Protein AF-A0A7W7CJN8-F1 (afdb_monomer_lite)

Foldseek 3Di:
DDAPDQFPLNVVLVVLLVVDFALPDQDALVVVVCVVVVHDDHLQVSLLVNCLRCLVLLCVLLVVLVHDSLLLSLLLSVQAPDDHQVVVVVLVVCLVPPPLVPRDDPSVDDQQQAFAASSRHGLLLLCVLSVHDSVDDDPNNSVSSRVLCRRHSSVSNSSSSSLSVVCVVVVPDDYDDLVNSLLSQLCSVQPVHSVDPVSNVSSVSSVVCSVVSCVSNVD

Organism: NCBI:txid43355

InterPro domains:
  IPR023346 Lysozyme-like domain superfamily [SSF53955] (26-213)

Structure (mmCIF, N/CA/C/O backbone):
data_AF-A0A7W7CJN8-F1
#
_entry.id   AF-A0A7W7CJN8-F1
#
loop_
_atom_site.group_PDB
_atom_site.id
_atom_site.type_symbol
_atom_site.label_atom_id
_atom_site.label_alt_id
_atom_site.label_comp_id
_atom_site.label_asym_id
_atom_site.label_entity_id
_atom_site.label_seq_id
_atom_site.pdbx_PDB_ins_code
_atom_site.Cartn_x
_atom_site.Cartn_y
_atom_site.Cartn_z
_atom_site.occupancy
_atom_site.B_iso_or_equiv
_atom_site.auth_seq_id
_atom_site.auth_comp_id
_atom_site.auth_asym_id
_atom_site.auth_atom_id
_atom_site.pdbx_PDB_model_num
ATOM 1 N N . MET A 1 1 ? 11.645 5.169 -30.457 1.00 46.56 1 MET A N 1
ATOM 2 C CA . MET A 1 1 ? 11.263 4.192 -29.414 1.00 46.56 1 MET A CA 1
ATOM 3 C C . MET A 1 1 ? 9.750 4.222 -29.325 1.00 46.56 1 MET A C 1
ATOM 5 O O . MET A 1 1 ? 9.224 5.316 -29.183 1.00 46.56 1 MET A O 1
ATOM 9 N N . SER A 1 2 ? 9.066 3.092 -29.501 1.00 52.84 2 SER A N 1
ATOM 10 C CA . SER A 1 2 ? 7.609 2.999 -29.337 1.00 52.84 2 SER A CA 1
ATOM 11 C C . SER A 1 2 ? 7.221 3.266 -27.880 1.00 52.84 2 SER A C 1
ATOM 13 O O . SER A 1 2 ? 7.956 2.875 -26.968 1.00 52.84 2 SER A O 1
ATOM 15 N N . GLU A 1 3 ? 6.102 3.961 -27.660 1.00 56.59 3 GLU A N 1
ATOM 16 C CA . GLU A 1 3 ? 5.538 4.124 -26.319 1.00 56.59 3 GLU A CA 1
ATOM 17 C C . GLU A 1 3 ? 5.263 2.746 -25.695 1.00 56.59 3 GLU A C 1
ATOM 19 O O . GLU A 1 3 ? 4.878 1.813 -26.408 1.00 56.59 3 GLU A O 1
ATOM 24 N N . PRO A 1 4 ? 5.512 2.573 -24.385 1.00 66.62 4 PRO A N 1
ATOM 25 C CA . PRO A 1 4 ? 5.192 1.324 -23.714 1.00 66.62 4 PRO A CA 1
ATOM 26 C C . PRO A 1 4 ? 3.681 1.078 -23.773 1.00 66.62 4 PRO A C 1
ATOM 28 O O . PRO A 1 4 ? 2.897 1.992 -23.538 1.00 66.62 4 PRO A O 1
ATOM 31 N N . ASP A 1 5 ? 3.278 -0.163 -24.040 1.00 84.25 5 ASP A N 1
ATOM 32 C CA . ASP A 1 5 ? 1.874 -0.564 -23.964 1.00 84.25 5 ASP A CA 1
ATOM 33 C C . ASP A 1 5 ? 1.373 -0.427 -22.510 1.00 84.25 5 ASP A C 1
ATOM 35 O O . ASP A 1 5 ? 1.810 -1.147 -21.598 1.00 84.25 5 ASP A O 1
ATOM 39 N N . ILE A 1 6 ? 0.525 0.577 -22.275 1.00 89.50 6 ILE A N 1
ATOM 40 C CA . ILE A 1 6 ? -0.042 0.910 -20.964 1.00 89.50 6 ILE A CA 1
ATOM 41 C C . ILE A 1 6 ? -1.306 0.082 -20.768 1.00 89.50 6 ILE A C 1
ATOM 43 O O . ILE A 1 6 ? -2.265 0.217 -21.531 1.00 89.50 6 ILE A O 1
ATOM 47 N N . SER A 1 7 ? -1.339 -0.724 -19.705 1.00 93.31 7 SER A N 1
ATOM 48 C CA . SER A 1 7 ? -2.500 -1.555 -19.418 1.00 93.31 7 SER A CA 1
ATOM 49 C C . SER A 1 7 ? -3.731 -0.691 -19.106 1.00 93.31 7 SER A C 1
ATOM 51 O O . SER A 1 7 ? -3.604 0.400 -18.533 1.00 93.31 7 SER A O 1
ATOM 53 N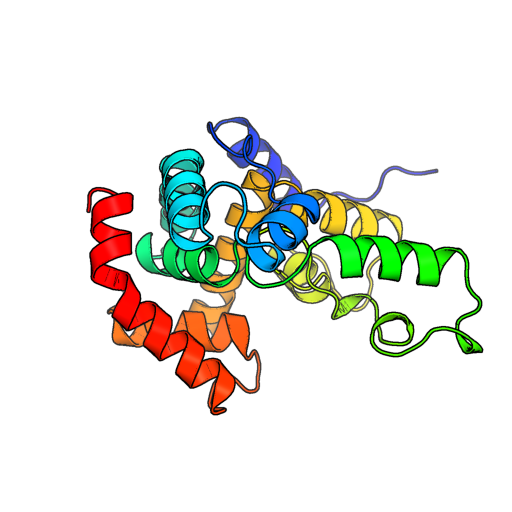 N . PRO A 1 8 ? -4.948 -1.173 -19.421 1.00 95.50 8 PRO A N 1
ATOM 54 C CA . PRO A 1 8 ? -6.179 -0.471 -19.064 1.00 95.50 8 PRO A CA 1
ATOM 55 C C . PRO A 1 8 ? -6.280 -0.173 -17.562 1.00 95.50 8 PRO A C 1
ATOM 57 O O . PRO A 1 8 ? -6.717 0.910 -17.177 1.00 95.50 8 PRO A O 1
ATOM 60 N N . VAL A 1 9 ? -5.807 -1.098 -16.716 1.00 96.25 9 VAL A N 1
ATOM 61 C CA . VAL A 1 9 ? -5.784 -0.926 -15.255 1.00 96.25 9 VAL A CA 1
ATOM 62 C C . VAL A 1 9 ? -4.852 0.216 -14.857 1.00 96.25 9 VAL A C 1
ATOM 64 O O . VAL A 1 9 ? -5.233 1.059 -14.051 1.00 96.25 9 VAL A O 1
ATOM 67 N N . LEU A 1 10 ? -3.655 0.302 -15.447 1.00 95.44 10 LEU A N 1
ATOM 68 C CA . LEU A 1 10 ? -2.726 1.394 -15.161 1.00 95.44 10 LEU A CA 1
ATOM 69 C C . LEU A 1 10 ? -3.297 2.757 -15.572 1.00 95.44 10 LEU A C 1
ATOM 71 O O . LEU A 1 10 ? -3.145 3.735 -14.838 1.00 95.44 10 LEU A O 1
ATOM 75 N N . ARG A 1 11 ? -3.991 2.830 -16.712 1.00 95.75 11 ARG A N 1
ATOM 76 C CA . ARG A 1 11 ? -4.679 4.058 -17.134 1.00 95.75 11 ARG A CA 1
ATOM 77 C C . ARG A 1 11 ? -5.735 4.484 -16.110 1.00 95.75 11 ARG A C 1
ATOM 79 O O . ARG A 1 11 ? -5.703 5.624 -15.656 1.00 95.75 11 ARG A O 1
ATOM 86 N N . GLN A 1 12 ? -6.577 3.550 -15.672 1.00 95.75 12 GLN A N 1
ATOM 87 C CA . GLN A 1 12 ? -7.598 3.811 -14.656 1.00 95.75 12 GLN A CA 1
ATOM 88 C C . GLN A 1 12 ? -6.992 4.244 -13.313 1.00 95.75 12 GLN A C 1
ATOM 90 O O . GLN A 1 12 ? -7.484 5.186 -12.692 1.00 95.75 12 GLN A O 1
ATOM 95 N N . VAL A 1 13 ? -5.908 3.594 -12.872 1.00 96.25 13 VAL A N 1
ATOM 96 C CA . VAL A 1 13 ? -5.180 3.977 -11.650 1.00 96.25 13 VAL A CA 1
ATOM 97 C C . VAL A 1 13 ? -4.691 5.419 -11.746 1.00 96.25 13 VAL A C 1
ATOM 99 O O . VAL A 1 13 ? -4.851 6.175 -10.791 1.00 96.25 13 VAL A O 1
ATOM 102 N N . ARG A 1 14 ? -4.129 5.826 -12.891 1.00 95.44 14 ARG A N 1
ATOM 103 C CA . ARG A 1 14 ? -3.661 7.203 -13.104 1.00 95.44 14 ARG A CA 1
ATOM 104 C C . ARG A 1 14 ? -4.805 8.201 -13.046 1.00 95.44 14 ARG A C 1
ATOM 106 O O . ARG A 1 14 ? -4.708 9.154 -12.282 1.00 95.44 14 ARG A O 1
ATOM 113 N N . GLU A 1 15 ? -5.876 7.954 -13.794 1.00 95.31 15 GLU A N 1
ATOM 114 C CA . GLU A 1 15 ? -7.058 8.823 -13.834 1.00 95.31 15 GLU A CA 1
ATOM 115 C C . GLU A 1 15 ? -7.638 9.038 -12.428 1.00 95.31 15 GLU A C 1
ATOM 117 O O . GLU A 1 15 ? -7.771 10.180 -11.977 1.00 95.31 15 GLU A O 1
ATOM 122 N N . ARG A 1 16 ? -7.885 7.948 -11.689 1.00 93.94 16 ARG A N 1
ATOM 123 C CA . ARG A 1 16 ? -8.423 8.009 -10.321 1.00 93.94 16 ARG A CA 1
ATOM 124 C C . ARG A 1 16 ? -7.463 8.676 -9.338 1.0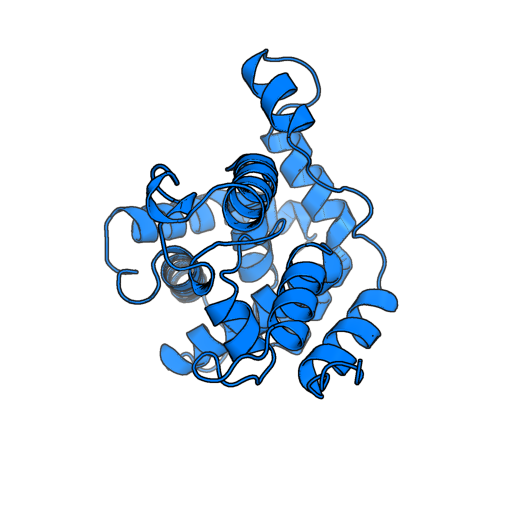0 93.94 16 ARG A C 1
ATOM 126 O O . ARG A 1 16 ? -7.891 9.498 -8.534 1.00 93.94 16 ARG A O 1
ATOM 133 N N . ALA A 1 17 ? -6.169 8.365 -9.411 1.00 92.06 17 ALA A N 1
ATOM 134 C CA . ALA A 1 17 ? -5.163 8.966 -8.538 1.00 92.06 17 ALA A CA 1
ATOM 135 C C . ALA A 1 17 ? -5.027 10.480 -8.765 1.00 92.06 17 ALA A C 1
ATOM 137 O O . ALA A 1 17 ? -4.860 11.227 -7.805 1.00 92.06 17 ALA A O 1
ATOM 138 N N . THR A 1 18 ? -5.114 10.953 -10.013 1.00 91.25 18 THR A N 1
ATOM 139 C CA . THR A 1 18 ? -5.010 12.390 -10.322 1.00 91.25 18 THR A CA 1
ATOM 140 C C . THR A 1 18 ? -6.219 13.204 -9.879 1.00 91.25 18 THR A C 1
ATOM 142 O O . THR A 1 18 ? -6.073 14.401 -9.644 1.00 91.25 18 THR A O 1
ATOM 145 N N . ALA A 1 19 ? -7.384 12.568 -9.740 1.00 90.06 19 ALA A N 1
ATOM 146 C CA . ALA A 1 19 ? -8.617 13.226 -9.321 1.00 90.06 19 ALA A CA 1
ATOM 147 C C . ALA A 1 19 ? -8.681 13.508 -7.809 1.00 90.06 19 ALA A C 1
ATOM 149 O O . ALA A 1 19 ? -9.534 14.280 -7.379 1.00 90.06 19 ALA A O 1
ATOM 150 N N . LEU A 1 20 ? -7.799 12.895 -7.011 1.00 89.12 20 LEU A N 1
ATOM 151 C CA . LEU A 1 20 ? -7.825 12.974 -5.552 1.00 89.12 20 LEU A CA 1
ATOM 152 C C . LEU A 1 20 ? -6.631 13.772 -4.996 1.00 89.12 20 LEU A C 1
ATOM 154 O O . LEU A 1 20 ? -5.523 13.720 -5.558 1.00 89.12 20 LEU A O 1
ATOM 158 N N . PRO A 1 21 ? -6.828 14.499 -3.879 1.00 86.62 21 PRO A N 1
ATOM 159 C CA . PRO A 1 21 ? -5.743 15.182 -3.190 1.00 86.62 21 PRO A CA 1
ATOM 160 C C . PRO A 1 21 ? -4.783 14.187 -2.518 1.00 86.62 21 PRO A C 1
ATOM 162 O O . PRO A 1 21 ? -5.038 12.986 -2.420 1.00 86.62 21 PRO A O 1
ATOM 165 N N . GLY A 1 22 ? -3.646 14.707 -2.054 1.00 84.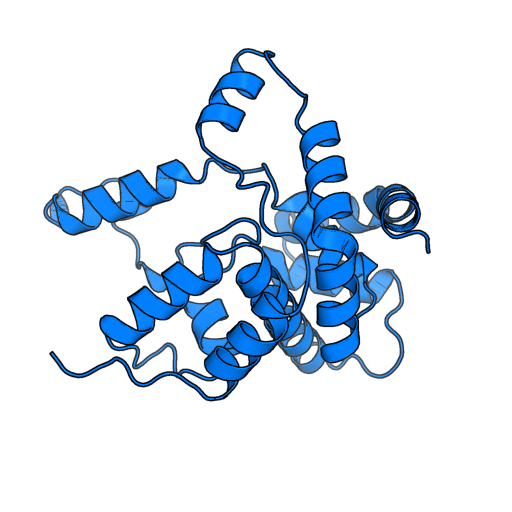81 22 GLY A N 1
ATOM 166 C CA . GLY A 1 22 ? -2.591 13.933 -1.401 1.00 84.81 22 GLY A CA 1
ATOM 167 C C . GLY A 1 22 ? -1.378 13.689 -2.297 1.00 84.81 22 GLY A C 1
ATOM 168 O O . GLY A 1 22 ? -1.193 14.331 -3.333 1.00 84.81 22 GLY A O 1
ATOM 169 N N . GLY A 1 23 ? -0.513 12.770 -1.873 1.00 77.44 23 GLY A N 1
ATOM 170 C CA . GLY A 1 23 ? 0.740 12.446 -2.557 1.00 77.44 23 GLY A CA 1
ATOM 171 C C . GLY A 1 23 ? 1.814 13.537 -2.546 1.00 77.44 23 GLY A C 1
ATOM 172 O O . GLY A 1 23 ? 2.821 13.393 -3.240 1.00 77.44 23 GLY A O 1
ATOM 173 N N . THR A 1 24 ? 1.647 14.601 -1.759 1.00 77.50 24 THR A N 1
ATOM 174 C CA . THR A 1 24 ? 2.618 15.700 -1.649 1.00 77.50 24 THR A CA 1
ATOM 175 C C . THR A 1 24 ? 3.745 15.368 -0.673 1.00 77.50 24 THR A C 1
ATOM 177 O O . THR A 1 24 ? 4.905 15.712 -0.930 1.00 77.50 24 THR A O 1
ATOM 180 N N . ILE A 1 25 ? 3.465 14.621 0.405 1.00 74.25 25 ILE A N 1
ATOM 181 C CA . ILE A 1 25 ? 4.519 14.123 1.293 1.00 74.25 25 ILE A CA 1
ATOM 182 C C . ILE A 1 25 ? 5.171 12.901 0.654 1.00 74.25 25 ILE A C 1
ATOM 184 O O . ILE A 1 25 ? 4.753 11.748 0.799 1.00 74.25 25 ILE A O 1
ATOM 188 N N . THR A 1 26 ? 6.285 13.174 -0.017 1.00 66.25 26 THR A N 1
ATOM 189 C CA . THR A 1 26 ? 7.224 12.133 -0.417 1.00 66.25 26 THR A CA 1
ATOM 190 C C . THR A 1 26 ? 8.162 11.837 0.738 1.00 66.25 26 THR A C 1
ATOM 192 O O . THR A 1 26 ? 8.939 12.670 1.211 1.00 66.25 26 THR A O 1
ATOM 195 N N . TRP A 1 27 ? 8.096 10.601 1.203 1.00 62.44 27 TRP A N 1
ATOM 196 C CA . TRP A 1 27 ? 9.133 10.066 2.055 1.00 62.44 27 TRP A CA 1
ATOM 197 C C . TRP A 1 27 ? 10.471 10.055 1.280 1.00 62.44 27 TRP A C 1
ATOM 199 O O . TRP A 1 27 ? 10.486 9.949 0.062 1.00 62.44 27 TRP A O 1
ATOM 209 N N . ARG A 1 28 ? 11.611 10.268 1.944 1.00 66.00 28 ARG A N 1
ATOM 210 C CA . ARG A 1 28 ? 12.945 10.390 1.304 1.00 66.00 28 ARG A CA 1
ATOM 211 C C . ARG A 1 28 ? 14.018 9.880 2.256 1.00 66.00 28 ARG A C 1
ATOM 213 O O . ARG A 1 28 ? 13.807 9.893 3.465 1.00 66.00 28 ARG A O 1
ATOM 220 N N . THR A 1 29 ? 15.194 9.513 1.756 1.00 57.97 29 THR A N 1
ATOM 221 C CA . THR A 1 29 ? 16.309 9.023 2.596 1.00 57.97 29 THR A CA 1
ATOM 222 C C . THR A 1 29 ? 16.822 10.036 3.612 1.00 57.97 29 THR A C 1
ATOM 224 O O . THR A 1 29 ? 17.253 9.626 4.687 1.00 57.97 29 THR A O 1
ATOM 227 N N . TRP A 1 30 ? 16.689 11.341 3.356 1.00 59.66 30 TRP A N 1
ATOM 228 C CA . TRP A 1 30 ? 16.986 12.361 4.366 1.00 59.66 30 TRP A CA 1
ATOM 229 C C . TRP A 1 30 ? 16.146 12.197 5.645 1.00 59.66 30 TRP A C 1
ATOM 231 O O . TRP A 1 30 ? 16.669 12.364 6.742 1.00 59.66 30 TRP A O 1
ATOM 241 N N . HIS A 1 31 ? 14.886 11.757 5.541 1.00 63.81 31 HIS A N 1
ATOM 242 C CA . HIS A 1 31 ? 14.059 11.462 6.717 1.00 63.81 31 HIS A CA 1
ATOM 243 C C . HIS A 1 31 ? 14.645 10.315 7.558 1.00 63.81 31 HIS A C 1
ATOM 245 O O . HIS A 1 31 ? 14.592 10.364 8.783 1.00 63.81 31 HIS A O 1
ATOM 251 N N . CYS A 1 32 ? 15.260 9.307 6.926 1.00 62.19 32 CYS A N 1
ATOM 252 C CA . CYS A 1 32 ? 15.942 8.228 7.646 1.00 62.19 32 CYS A CA 1
ATOM 253 C C . CYS A 1 32 ? 17.191 8.722 8.380 1.00 62.19 32 CYS A C 1
ATOM 255 O O . CYS A 1 32 ? 17.405 8.322 9.522 1.00 62.19 32 CYS A O 1
ATOM 257 N N . LEU A 1 33 ? 17.987 9.590 7.744 1.00 59.47 33 LEU A N 1
ATOM 258 C CA . LEU A 1 33 ? 19.153 10.233 8.362 1.00 59.47 33 LEU A CA 1
ATOM 259 C C . LEU A 1 33 ? 18.745 11.063 9.582 1.00 59.47 33 LEU A C 1
ATOM 261 O O . LEU A 1 33 ? 19.320 10.897 10.654 1.00 59.47 33 LEU A O 1
ATOM 265 N N . LEU A 1 34 ? 17.701 11.884 9.444 1.00 71.56 34 LEU A N 1
ATOM 266 C CA . LEU A 1 34 ? 17.145 12.659 10.552 1.00 71.56 34 LEU A CA 1
ATOM 267 C C . LEU A 1 34 ? 16.722 11.749 11.713 1.00 71.56 34 LEU A C 1
ATOM 269 O O . LEU A 1 34 ? 17.172 11.954 12.836 1.00 71.56 34 LEU A O 1
ATOM 273 N N . TRP A 1 35 ? 15.955 10.687 11.454 1.00 71.75 35 TRP A N 1
ATOM 274 C CA . TRP A 1 35 ? 15.546 9.753 12.509 1.00 71.75 35 TRP A CA 1
ATOM 275 C C . TRP A 1 35 ? 16.713 9.015 13.163 1.00 71.75 35 TRP A C 1
ATOM 277 O O . TRP A 1 35 ? 16.690 8.832 14.380 1.00 71.75 35 TRP A O 1
ATOM 287 N N . TRP A 1 36 ? 17.724 8.607 12.389 1.00 63.59 36 TRP A N 1
ATOM 288 C CA . TRP A 1 36 ? 18.936 7.980 12.926 1.00 63.59 36 TRP A CA 1
ATOM 289 C C . TRP A 1 36 ? 19.653 8.921 13.896 1.00 63.59 36 TRP A C 1
ATOM 291 O O . TRP A 1 36 ? 20.037 8.517 14.992 1.00 63.59 36 TRP A O 1
ATOM 301 N N . CYS A 1 37 ? 19.760 10.196 13.529 1.00 73.50 37 CYS A N 1
ATOM 302 C CA . CYS A 1 37 ? 20.352 11.235 14.365 1.00 73.50 37 CYS A CA 1
ATOM 303 C C . CYS A 1 37 ? 19.408 11.749 15.466 1.00 73.50 37 CYS A C 1
ATOM 305 O O . CYS A 1 37 ? 19.791 12.651 16.206 1.00 73.50 37 CYS A O 1
ATOM 307 N N . ARG A 1 38 ? 18.186 11.200 15.589 1.00 74.38 38 ARG A N 1
ATOM 308 C CA . ARG A 1 38 ? 17.117 11.690 16.484 1.00 74.38 38 ARG A CA 1
ATOM 309 C C . ARG A 1 38 ? 16.755 13.168 16.265 1.00 74.38 38 ARG A C 1
ATOM 311 O O . ARG A 1 38 ? 16.342 13.857 17.192 1.00 74.38 38 ARG A O 1
ATOM 318 N N . LEU A 1 39 ? 16.890 13.641 15.033 1.00 67.19 39 LEU A N 1
ATOM 319 C CA . LEU A 1 39 ? 16.547 14.989 14.595 1.00 67.19 39 LEU A CA 1
ATOM 320 C C . LEU A 1 39 ? 15.227 14.992 13.812 1.00 67.19 39 LEU A C 1
ATOM 322 O O . LEU A 1 39 ? 14.815 13.982 13.239 1.00 67.19 39 LEU A O 1
ATOM 326 N N . GLY A 1 40 ? 14.579 16.157 13.757 1.00 73.38 40 GLY A N 1
ATOM 327 C CA . GLY A 1 40 ? 13.337 16.358 13.010 1.00 73.38 40 GLY A CA 1
ATOM 328 C C . GLY A 1 40 ? 12.106 15.695 13.638 1.00 73.38 40 GLY A C 1
ATOM 329 O O . GLY A 1 40 ? 12.066 15.360 14.820 1.00 73.38 40 GLY A O 1
ATOM 330 N N . GLU A 1 41 ? 11.055 15.541 12.837 1.00 80.25 41 GLU A N 1
ATOM 331 C CA . GLU A 1 41 ? 9.820 14.882 13.261 1.00 80.25 41 GLU A CA 1
ATOM 332 C C . GLU A 1 41 ? 10.047 13.379 13.463 1.00 80.25 41 GLU A C 1
ATOM 334 O O . GLU A 1 41 ? 10.592 12.724 12.585 1.00 80.25 41 GLU A O 1
ATOM 339 N N . GLY A 1 42 ? 9.588 12.799 14.576 1.00 81.81 42 GLY A N 1
ATOM 340 C CA . GLY A 1 42 ? 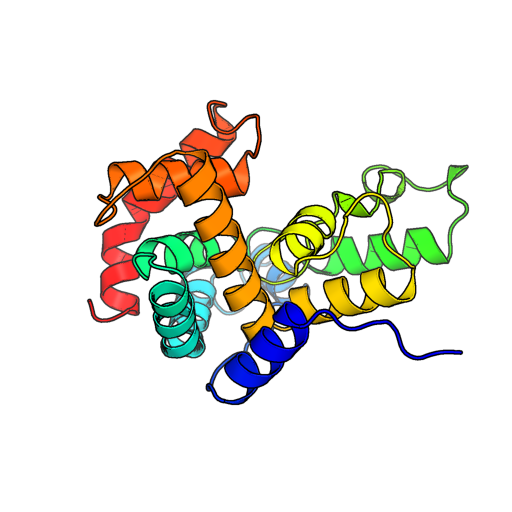9.688 11.354 14.811 1.00 81.81 42 GLY A CA 1
ATOM 341 C C . GLY A 1 42 ? 8.850 10.504 13.840 1.00 81.81 42 GLY A C 1
ATOM 342 O O . GLY A 1 42 ? 7.782 10.919 13.389 1.00 81.81 42 GLY A O 1
ATOM 343 N N . ARG A 1 43 ? 9.293 9.266 13.574 1.00 81.81 43 ARG A N 1
ATOM 344 C CA . ARG A 1 43 ? 8.672 8.327 12.612 1.00 81.81 43 ARG A CA 1
ATOM 345 C C . ARG A 1 43 ? 7.157 8.161 12.780 1.00 81.81 43 ARG A C 1
ATOM 347 O O . ARG A 1 43 ? 6.429 8.174 11.794 1.00 81.81 43 ARG A O 1
ATOM 354 N N . THR A 1 44 ? 6.676 8.028 14.015 1.00 85.44 44 THR A N 1
ATOM 355 C CA . THR A 1 44 ? 5.242 7.866 14.308 1.00 85.44 44 THR A CA 1
ATOM 356 C C . THR A 1 44 ? 4.424 9.084 13.880 1.00 85.44 44 THR A C 1
ATOM 358 O O . THR A 1 44 ? 3.360 8.928 13.287 1.00 85.44 44 THR A O 1
ATOM 361 N N . ARG A 1 45 ? 4.936 10.298 14.129 1.00 87.94 45 ARG A N 1
ATOM 362 C CA . ARG A 1 45 ? 4.267 11.544 13.724 1.00 87.94 45 ARG A CA 1
ATOM 363 C C . ARG A 1 45 ? 4.254 11.688 12.203 1.00 87.94 45 ARG A C 1
ATOM 365 O O . ARG A 1 45 ? 3.197 11.952 11.639 1.00 87.94 45 ARG A O 1
ATOM 372 N N . PHE A 1 46 ? 5.373 11.367 11.548 1.00 88.19 46 PHE A N 1
ATOM 373 C CA . PHE A 1 46 ? 5.457 11.357 10.088 1.00 88.19 46 PHE A CA 1
ATOM 374 C C . PHE A 1 46 ? 4.430 10.406 9.456 1.00 88.19 46 PHE A C 1
ATOM 376 O O . PHE A 1 46 ? 3.718 10.802 8.539 1.00 88.19 46 PHE A O 1
ATOM 383 N N . ARG A 1 47 ? 4.308 9.173 9.972 1.00 90.31 47 ARG A N 1
ATOM 384 C CA . ARG A 1 47 ? 3.311 8.190 9.506 1.00 90.31 47 ARG A CA 1
ATOM 385 C C . ARG A 1 47 ? 1.886 8.699 9.649 1.00 90.31 47 ARG A C 1
ATOM 387 O O . ARG A 1 47 ? 1.113 8.608 8.703 1.00 90.31 47 ARG A O 1
ATOM 394 N N . ALA A 1 48 ? 1.555 9.250 10.815 1.00 92.25 48 ALA A N 1
ATOM 395 C CA . ALA A 1 48 ? 0.235 9.812 11.064 1.00 92.25 48 ALA A CA 1
ATOM 396 C C . ALA A 1 48 ? -0.069 10.974 10.107 1.00 92.25 48 ALA A C 1
ATOM 398 O O . ALA A 1 48 ? -1.161 11.044 9.553 1.00 92.25 48 ALA A O 1
ATOM 399 N N . ARG A 1 49 ? 0.901 11.864 9.865 1.00 91.81 49 ARG A N 1
ATOM 400 C CA . ARG A 1 49 ? 0.745 12.968 8.911 1.00 91.81 49 ARG A CA 1
ATOM 401 C C . ARG A 1 49 ? 0.568 12.467 7.477 1.00 91.81 49 ARG A C 1
ATOM 403 O O . ARG A 1 49 ? -0.333 12.944 6.798 1.00 91.81 49 ARG A O 1
ATOM 410 N N . TRP A 1 50 ? 1.372 11.492 7.050 1.00 92.69 50 TRP A N 1
ATOM 411 C CA . TRP A 1 50 ? 1.257 10.885 5.723 1.00 92.69 50 TRP A CA 1
ATOM 412 C C . TRP A 1 50 ? -0.113 10.225 5.526 1.00 92.69 50 TRP A C 1
ATOM 414 O O . TRP A 1 50 ? -0.746 10.442 4.499 1.00 92.69 50 TRP A O 1
ATOM 424 N N . LEU A 1 51 ? -0.612 9.481 6.521 1.00 94.31 51 LEU A N 1
ATOM 425 C CA . LEU A 1 51 ? -1.953 8.890 6.464 1.00 94.31 51 LEU A CA 1
ATOM 426 C C . LEU A 1 51 ? -3.053 9.947 6.378 1.00 94.31 51 LEU A C 1
ATOM 428 O O . LEU A 1 51 ? -3.936 9.807 5.544 1.00 94.31 51 LEU A O 1
ATOM 432 N N . ARG A 1 52 ? -2.997 11.011 7.192 1.00 94.00 52 ARG A N 1
ATOM 433 C CA . ARG A 1 52 ? -4.007 12.085 7.151 1.00 94.00 52 ARG A CA 1
ATOM 434 C C . ARG A 1 52 ? -4.053 12.779 5.797 1.00 94.00 52 ARG A C 1
ATOM 436 O O . ARG A 1 52 ? -5.129 13.054 5.289 1.00 94.00 52 ARG A O 1
ATOM 443 N N . GLU A 1 53 ? -2.890 13.051 5.218 1.00 93.19 53 GLU A N 1
ATOM 444 C CA . GLU A 1 53 ? -2.800 13.691 3.907 1.00 93.19 53 GLU A CA 1
ATOM 445 C C . GLU A 1 53 ? -3.326 12.791 2.780 1.00 93.19 53 GLU A C 1
ATOM 447 O O . GLU A 1 53 ? -3.921 13.276 1.825 1.00 93.19 53 GLU A O 1
ATOM 452 N N . ASN A 1 54 ? -3.124 11.477 2.898 1.00 95.06 54 ASN A N 1
ATOM 453 C CA . ASN A 1 54 ? -3.561 10.497 1.906 1.00 95.06 54 ASN A CA 1
ATOM 454 C C . ASN A 1 54 ? -4.874 9.801 2.310 1.00 95.06 54 ASN A C 1
ATOM 456 O O . ASN A 1 54 ? -5.206 8.754 1.760 1.00 95.06 54 ASN A O 1
ATOM 460 N N . ARG A 1 55 ? -5.631 10.356 3.265 1.00 95.56 55 ARG A N 1
ATOM 461 C CA . ARG A 1 55 ? -6.836 9.719 3.816 1.00 95.56 55 ARG A CA 1
ATOM 462 C C . ARG A 1 55 ? -7.874 9.446 2.734 1.00 95.56 55 ARG A C 1
ATOM 464 O O . ARG A 1 55 ? -8.303 8.309 2.581 1.00 95.56 55 ARG A O 1
ATOM 471 N N . GLU A 1 56 ? -8.221 10.469 1.960 1.00 95.69 56 GLU A N 1
ATOM 472 C CA . GLU A 1 56 ? -9.275 10.378 0.945 1.00 95.69 56 GLU A CA 1
ATOM 473 C C . GLU A 1 56 ? -8.941 9.343 -0.135 1.00 95.69 56 GLU A C 1
ATOM 475 O O . GLU A 1 56 ? -9.796 8.558 -0.546 1.00 95.69 56 GLU A O 1
ATOM 480 N N . ILE A 1 57 ? -7.672 9.272 -0.552 1.00 96.25 57 ILE A N 1
ATOM 481 C CA . ILE A 1 57 ? -7.244 8.260 -1.516 1.00 96.25 57 ILE A CA 1
ATOM 482 C C . ILE A 1 57 ? -7.188 6.855 -0.918 1.00 96.25 57 ILE A C 1
ATOM 484 O O . ILE A 1 57 ? -7.514 5.901 -1.617 1.00 96.25 57 ILE A O 1
ATOM 488 N N . ILE A 1 58 ? -6.830 6.703 0.358 1.00 97.62 58 ILE A N 1
ATOM 489 C CA . ILE A 1 58 ? -6.876 5.404 1.042 1.00 97.62 58 ILE A CA 1
ATOM 490 C C . ILE A 1 58 ? -8.321 4.915 1.143 1.00 97.62 58 ILE A C 1
ATOM 492 O O . ILE A 1 58 ? -8.602 3.779 0.771 1.00 97.62 58 ILE A O 1
ATOM 496 N N . GLU A 1 59 ? -9.240 5.763 1.602 1.00 97.56 59 GLU A N 1
ATOM 497 C CA . GLU A 1 59 ? -10.659 5.420 1.730 1.00 97.56 59 GLU A CA 1
ATOM 498 C C . GLU A 1 59 ? -11.271 5.076 0.370 1.00 97.56 59 GLU A C 1
ATOM 500 O O . GLU A 1 59 ? -11.920 4.038 0.228 1.00 97.56 59 GLU A O 1
ATOM 505 N N . THR A 1 60 ? -11.002 5.895 -0.650 1.00 97.44 60 THR A N 1
ATOM 506 C CA . THR A 1 60 ? -11.526 5.671 -2.003 1.00 97.44 60 THR A CA 1
ATOM 507 C C . THR A 1 60 ? -10.942 4.407 -2.625 1.00 97.44 60 THR A C 1
ATOM 509 O O . THR A 1 60 ? -11.693 3.558 -3.098 1.00 97.44 60 THR A O 1
ATOM 512 N N . ALA A 1 61 ? -9.618 4.220 -2.572 1.00 97.88 61 ALA A N 1
ATOM 513 C CA . ALA A 1 61 ? -8.974 3.036 -3.135 1.00 97.88 61 ALA A CA 1
ATOM 514 C C . ALA A 1 61 ? -9.408 1.748 -2.423 1.00 97.88 61 ALA A C 1
ATOM 516 O O . ALA A 1 61 ? -9.581 0.722 -3.082 1.00 97.88 61 ALA A O 1
ATOM 517 N N . ALA A 1 62 ? -9.602 1.786 -1.100 1.00 97.81 62 ALA A N 1
ATOM 518 C CA . ALA A 1 62 ? -10.114 0.649 -0.342 1.00 97.81 62 ALA A CA 1
ATOM 519 C C . ALA A 1 62 ? -11.561 0.322 -0.739 1.00 97.81 62 ALA A C 1
ATOM 521 O O . ALA A 1 62 ? -11.853 -0.824 -1.080 1.00 97.81 62 ALA A O 1
ATOM 522 N N . LYS A 1 63 ? -12.437 1.333 -0.796 1.00 97.12 63 LYS A N 1
ATOM 523 C CA . LYS A 1 63 ? -13.837 1.176 -1.210 1.00 97.12 63 LYS A CA 1
ATOM 524 C C . LYS A 1 63 ? -13.964 0.615 -2.627 1.00 97.12 63 LYS A C 1
ATOM 526 O O . LYS A 1 63 ? -14.706 -0.339 -2.840 1.00 97.12 63 LYS A O 1
ATOM 531 N N . ASP A 1 64 ? -13.200 1.156 -3.573 1.00 97.12 64 ASP A N 1
ATOM 532 C CA . ASP A 1 64 ? -13.173 0.711 -4.972 1.00 97.12 64 ASP A CA 1
ATOM 533 C C . ASP A 1 64 ? -12.758 -0.757 -5.140 1.00 97.12 64 ASP A C 1
ATOM 535 O O . ASP A 1 64 ? -13.027 -1.365 -6.176 1.00 97.12 64 ASP A O 1
ATOM 539 N N . ASN A 1 65 ? -12.075 -1.315 -4.140 1.00 96.94 65 ASN A N 1
ATOM 540 C CA . ASN A 1 65 ? -11.531 -2.666 -4.152 1.00 96.94 65 ASN A CA 1
ATOM 541 C C . ASN A 1 65 ? -12.207 -3.593 -3.132 1.00 96.94 65 ASN A C 1
ATOM 543 O O . ASN A 1 65 ? -11.690 -4.683 -2.885 1.00 96.94 65 ASN A O 1
ATOM 547 N N . ASP A 1 66 ? -13.348 -3.179 -2.567 1.00 96.25 66 ASP A N 1
ATOM 548 C CA . ASP A 1 66 ? -14.070 -3.909 -1.522 1.00 96.25 66 ASP A CA 1
ATOM 549 C C . ASP A 1 66 ? -13.120 -4.285 -0.365 1.00 96.25 66 ASP A C 1
ATOM 551 O O . ASP A 1 66 ? -12.829 -5.447 -0.093 1.00 96.25 66 ASP A O 1
ATOM 555 N N . LEU A 1 67 ? -12.521 -3.285 0.279 1.00 97.00 67 LEU A N 1
ATOM 556 C CA . LEU A 1 67 ? -11.647 -3.459 1.440 1.00 97.00 67 LEU A CA 1
ATOM 557 C C . LEU A 1 67 ? -12.064 -2.486 2.549 1.00 97.00 67 LEU A C 1
ATOM 559 O O . LEU A 1 67 ? -12.390 -1.336 2.248 1.00 97.00 67 LEU A O 1
ATOM 563 N N . PRO A 1 68 ? -11.971 -2.880 3.833 1.00 96.75 68 PRO A N 1
ATOM 564 C CA . PRO A 1 68 ? -12.011 -1.917 4.923 1.00 96.75 68 PRO A CA 1
ATOM 565 C C . PRO A 1 68 ? -10.838 -0.931 4.787 1.00 96.75 68 PRO A C 1
ATOM 567 O O . PRO A 1 68 ? -9.693 -1.385 4.619 1.00 96.75 68 PRO A O 1
ATOM 570 N N . PRO A 1 69 ? -11.072 0.391 4.875 1.00 97.38 69 PRO A N 1
ATOM 571 C CA . PRO A 1 69 ? -10.014 1.399 4.804 1.00 97.38 69 PRO A CA 1
ATOM 572 C C . PRO A 1 69 ? -8.859 1.144 5.779 1.00 97.38 69 PRO A C 1
ATOM 574 O O . PRO A 1 69 ? -7.695 1.369 5.439 1.00 97.38 69 PRO A O 1
ATOM 577 N N . GLU A 1 70 ? -9.143 0.590 6.959 1.00 97.69 70 GLU A N 1
ATOM 578 C CA . GLU A 1 70 ? -8.146 0.279 7.979 1.00 97.69 70 GLU A CA 1
ATOM 579 C C . GLU A 1 70 ? -7.144 -0.776 7.514 1.00 97.69 70 GLU A C 1
ATOM 581 O O . GLU A 1 70 ? -5.981 -0.711 7.902 1.00 97.69 70 GLU A O 1
ATOM 586 N N . VAL A 1 71 ? -7.544 -1.740 6.674 1.00 98.06 71 VAL A N 1
ATOM 587 C CA . VAL A 1 71 ? -6.615 -2.754 6.141 1.00 98.06 71 VAL A CA 1
ATOM 588 C C . VAL A 1 71 ? -5.554 -2.084 5.270 1.00 98.06 71 VAL A C 1
ATOM 590 O O . VAL A 1 71 ? -4.357 -2.312 5.466 1.00 98.06 71 VAL A O 1
ATOM 593 N N . LEU A 1 72 ? -5.974 -1.216 4.347 1.00 98.12 72 LEU A N 1
ATOM 594 C CA . LEU A 1 72 ? -5.061 -0.491 3.463 1.00 98.12 72 LEU A CA 1
ATOM 595 C C . LEU A 1 72 ? -4.216 0.530 4.240 1.00 98.12 72 LEU A C 1
ATOM 597 O O . LEU A 1 72 ? -2.995 0.587 4.065 1.00 98.12 72 LEU A O 1
ATOM 601 N N . ALA A 1 73 ? -4.837 1.278 5.156 1.00 97.38 73 ALA A N 1
ATOM 602 C CA . ALA A 1 73 ? -4.137 2.211 6.035 1.00 97.38 73 ALA A CA 1
ATOM 603 C C . ALA A 1 73 ? -3.127 1.501 6.945 1.00 97.38 73 ALA A C 1
ATOM 605 O O . ALA A 1 73 ? -2.049 2.030 7.199 1.00 97.38 73 ALA A O 1
ATOM 606 N N . GLY A 1 74 ? -3.434 0.289 7.405 1.00 96.75 74 GLY A N 1
ATOM 607 C CA . GLY A 1 74 ? -2.550 -0.513 8.242 1.00 96.75 74 GLY A CA 1
ATOM 608 C C . GLY A 1 74 ? -1.315 -1.024 7.510 1.00 96.75 74 GLY A C 1
ATOM 609 O O . GLY A 1 74 ? -0.232 -1.063 8.100 1.00 96.75 74 GLY A O 1
ATOM 610 N N . VAL A 1 75 ? -1.443 -1.350 6.221 1.00 96.50 75 VAL A N 1
ATOM 611 C CA . VAL A 1 75 ? -0.282 -1.596 5.352 1.00 96.50 75 VAL A CA 1
ATOM 612 C C . VAL A 1 75 ? 0.545 -0.318 5.216 1.00 96.50 75 VAL A C 1
ATOM 614 O O . VAL A 1 75 ? 1.737 -0.324 5.525 1.00 96.50 75 VAL A O 1
ATOM 617 N N . ALA A 1 76 ? -0.083 0.803 4.850 1.00 94.81 76 ALA A N 1
ATOM 618 C CA . ALA A 1 76 ? 0.616 2.080 4.710 1.00 94.81 76 ALA A CA 1
ATOM 619 C C . ALA A 1 76 ? 1.344 2.493 6.003 1.00 94.81 76 ALA A C 1
ATOM 621 O O . ALA A 1 76 ? 2.513 2.870 5.972 1.00 94.81 76 ALA A O 1
ATOM 622 N N . TYR A 1 77 ? 0.699 2.357 7.161 1.00 93.75 77 TYR A N 1
ATOM 623 C CA . TYR A 1 77 ? 1.275 2.704 8.459 1.00 93.75 77 TYR A CA 1
ATOM 624 C C . TYR A 1 77 ? 2.525 1.889 8.794 1.00 93.75 77 TYR A C 1
ATOM 626 O O . TYR A 1 77 ? 3.443 2.392 9.448 1.00 93.75 77 TYR A O 1
ATOM 634 N N . GLN A 1 78 ? 2.573 0.627 8.366 1.00 91.88 78 GLN A N 1
ATOM 635 C CA . GLN A 1 78 ? 3.721 -0.240 8.597 1.00 91.88 78 GLN A CA 1
ATOM 636 C C . GLN A 1 78 ? 4.854 0.023 7.602 1.00 91.88 78 GLN A C 1
ATOM 638 O O . GLN A 1 78 ? 6.007 0.081 8.035 1.00 91.88 78 GLN A O 1
ATOM 643 N N . GLU A 1 79 ? 4.546 0.255 6.323 1.00 88.75 79 GLU A N 1
ATOM 644 C CA . GLU A 1 79 ? 5.557 0.459 5.274 1.00 88.75 79 GLU A CA 1
ATOM 645 C C . GLU A 1 79 ? 6.155 1.873 5.275 1.00 88.75 79 GLU A C 1
ATOM 647 O O . GLU A 1 79 ? 7.376 2.045 5.158 1.00 88.75 79 GLU A O 1
ATOM 652 N N . VAL A 1 80 ? 5.326 2.903 5.478 1.00 85.25 80 VAL A N 1
ATOM 653 C CA . VAL A 1 80 ? 5.761 4.302 5.420 1.00 85.25 80 VAL A CA 1
ATOM 654 C C . VAL A 1 80 ? 6.817 4.556 6.497 1.00 85.25 80 VAL A C 1
ATOM 656 O O . VAL A 1 80 ? 6.590 4.439 7.706 1.00 85.25 80 VAL A O 1
ATOM 659 N N . GLY A 1 81 ? 8.027 4.895 6.054 1.00 72.88 81 GLY A N 1
ATOM 660 C CA . GLY A 1 81 ? 9.155 5.177 6.935 1.00 72.88 81 GLY A CA 1
ATOM 661 C C . GLY A 1 81 ? 9.813 3.961 7.604 1.00 72.88 81 GLY A C 1
ATOM 662 O O . GLY A 1 81 ? 10.494 4.160 8.613 1.00 72.88 81 GLY A O 1
ATOM 663 N N . GLU A 1 82 ? 9.626 2.723 7.116 1.00 70.50 82 GLU A N 1
ATOM 664 C CA . GLU A 1 82 ? 10.370 1.553 7.639 1.00 70.50 82 GLU A CA 1
ATOM 665 C C . GLU A 1 82 ? 11.769 1.361 7.025 1.00 70.50 82 GLU A C 1
ATOM 667 O O . GLU A 1 82 ? 12.756 1.337 7.763 1.00 70.50 82 GLU A O 1
ATOM 672 N N . LYS A 1 83 ? 11.889 1.201 5.704 1.00 60.84 83 LYS A N 1
ATOM 673 C CA . LYS A 1 83 ? 13.202 1.085 5.016 1.00 60.84 83 LYS A CA 1
ATOM 674 C C . LYS A 1 83 ? 13.684 2.465 4.572 1.00 60.84 83 LYS A C 1
ATOM 676 O O . LYS A 1 83 ? 12.929 3.372 4.826 1.00 60.84 83 LYS A O 1
ATOM 681 N N . PRO A 1 84 ? 14.888 2.677 3.999 1.00 52.12 84 PRO A N 1
ATOM 682 C CA . PRO A 1 84 ? 15.295 3.882 3.245 1.00 52.12 84 PRO A CA 1
ATOM 683 C C . PRO A 1 84 ? 15.062 3.721 1.732 1.00 52.12 84 PRO A C 1
ATOM 685 O O . PRO A 1 84 ? 15.621 2.805 1.144 1.00 52.12 84 PRO A O 1
ATOM 688 N N . MET A 1 85 ? 14.324 4.629 1.074 1.00 49.81 85 MET A N 1
ATOM 689 C CA . MET A 1 85 ? 13.916 4.497 -0.344 1.00 49.81 85 MET A CA 1
ATOM 690 C C . MET A 1 85 ? 15.115 4.582 -1.293 1.00 49.81 85 MET A C 1
ATOM 692 O O . MET A 1 85 ? 15.016 4.291 -2.476 1.00 49.81 85 MET A O 1
ATOM 696 N N . VAL A 1 86 ? 16.261 5.009 -0.760 1.00 39.56 86 VAL A N 1
ATOM 697 C CA . VAL A 1 86 ? 17.487 5.307 -1.506 1.00 39.56 86 VAL A CA 1
ATOM 698 C C . VAL A 1 86 ? 18.515 4.194 -1.438 1.00 39.56 86 VAL A C 1
ATOM 700 O O . VAL A 1 86 ? 19.443 4.207 -2.236 1.00 39.56 86 VAL A O 1
ATOM 703 N N . LEU A 1 87 ? 18.322 3.165 -0.605 1.00 48.28 87 LEU A N 1
ATOM 704 C CA . LEU A 1 87 ? 19.018 1.908 -0.890 1.00 48.28 87 LEU A CA 1
ATOM 705 C C . LEU A 1 87 ? 18.600 1.389 -2.276 1.00 48.28 87 LEU A C 1
ATOM 707 O O . LEU A 1 87 ? 19.437 0.837 -2.977 1.00 48.28 87 LEU A O 1
ATOM 711 N N . ASP A 1 88 ? 17.370 1.669 -2.715 1.00 55.59 88 ASP A N 1
ATOM 712 C CA . ASP A 1 88 ? 16.828 1.172 -3.979 1.00 55.59 88 ASP A CA 1
ATOM 713 C C . ASP A 1 88 ? 17.232 2.025 -5.197 1.00 55.59 88 ASP A C 1
ATOM 715 O O . ASP A 1 88 ? 17.567 1.459 -6.233 1.00 55.59 88 ASP A O 1
ATOM 719 N N . ASP A 1 89 ? 17.328 3.359 -5.079 1.00 56.62 89 ASP A N 1
ATOM 720 C CA . ASP A 1 89 ? 17.920 4.204 -6.139 1.00 56.62 89 ASP A CA 1
ATOM 721 C C . ASP A 1 89 ? 19.427 3.937 -6.312 1.00 56.62 89 ASP A C 1
ATOM 723 O O . ASP A 1 89 ? 19.929 3.934 -7.437 1.00 56.62 89 ASP A O 1
ATOM 727 N N . ILE A 1 90 ? 20.141 3.645 -5.215 1.00 53.75 90 ILE A N 1
ATOM 728 C CA . ILE A 1 90 ? 21.539 3.194 -5.258 1.00 53.75 90 ILE A CA 1
ATOM 729 C C . ILE A 1 90 ? 21.629 1.799 -5.883 1.00 53.75 90 ILE A C 1
ATOM 731 O O . ILE A 1 90 ? 22.492 1.579 -6.725 1.00 53.75 90 ILE A O 1
ATOM 735 N N . VAL A 1 91 ? 20.739 0.863 -5.538 1.00 60.19 91 VAL A N 1
ATOM 736 C CA . VAL A 1 91 ? 20.689 -0.475 -6.156 1.00 60.19 91 VAL A CA 1
ATOM 737 C C . VAL A 1 91 ? 20.386 -0.391 -7.653 1.00 60.19 91 VAL A C 1
ATOM 739 O O . VAL A 1 91 ? 21.055 -1.061 -8.437 1.00 60.19 91 VAL A O 1
ATOM 742 N N . ASP A 1 92 ? 19.435 0.441 -8.075 1.00 62.44 92 ASP A N 1
ATOM 743 C CA . ASP A 1 92 ? 19.106 0.631 -9.491 1.00 62.44 92 ASP A CA 1
ATOM 744 C C . ASP A 1 92 ? 20.200 1.382 -10.254 1.00 62.44 92 ASP A C 1
ATOM 746 O O . ASP A 1 92 ? 20.408 1.116 -11.441 1.00 62.44 92 ASP A O 1
ATOM 750 N N . TRP A 1 93 ? 20.904 2.318 -9.612 1.00 63.28 93 TRP A N 1
ATOM 751 C CA . TRP A 1 93 ? 22.098 2.940 -10.182 1.00 63.28 93 TRP A CA 1
ATOM 752 C C . TRP A 1 93 ? 23.232 1.922 -10.319 1.00 63.28 93 TRP A C 1
ATOM 754 O O . TRP A 1 93 ? 23.810 1.814 -11.399 1.00 63.28 93 TRP A O 1
ATOM 764 N N . LEU A 1 94 ? 23.500 1.132 -9.275 1.00 61.09 94 LEU A N 1
ATOM 765 C CA . LEU A 1 94 ? 24.502 0.068 -9.287 1.00 61.09 94 LEU A CA 1
ATOM 766 C C . LEU A 1 94 ? 24.191 -0.926 -10.407 1.00 61.09 94 LEU A C 1
ATOM 768 O O . LEU A 1 94 ? 25.038 -1.156 -11.254 1.00 61.09 94 LEU A O 1
ATOM 772 N N . ARG A 1 95 ? 22.962 -1.439 -10.508 1.00 68.56 95 ARG A N 1
ATOM 773 C CA . ARG A 1 95 ? 22.558 -2.368 -11.581 1.00 68.56 95 ARG A CA 1
ATOM 774 C C . ARG A 1 95 ? 22.736 -1.806 -12.991 1.00 68.56 95 ARG A C 1
ATOM 776 O O . ARG A 1 95 ? 22.977 -2.572 -13.917 1.00 68.56 95 ARG A O 1
ATOM 783 N N . ARG A 1 96 ? 22.589 -0.489 -13.163 1.00 70.44 96 ARG A N 1
ATOM 784 C CA . ARG A 1 96 ? 22.763 0.185 -14.458 1.00 70.44 96 ARG A CA 1
ATOM 785 C C . ARG A 1 96 ? 24.222 0.484 -14.797 1.00 70.44 96 ARG A C 1
ATOM 787 O O . ARG A 1 96 ? 24.553 0.514 -15.975 1.00 70.44 96 ARG A O 1
ATOM 794 N N . ASN A 1 97 ? 25.067 0.723 -13.795 1.00 66.69 97 ASN A N 1
ATOM 795 C CA . ASN A 1 97 ? 26.419 1.263 -13.991 1.00 66.69 97 ASN A CA 1
ATOM 796 C C . ASN A 1 97 ? 27.542 0.315 -13.547 1.00 66.69 97 ASN A C 1
ATOM 798 O O . ASN A 1 97 ? 28.709 0.569 -13.832 1.00 66.69 97 ASN A O 1
ATOM 802 N N . VAL A 1 98 ? 27.214 -0.776 -12.857 1.00 62.88 98 VAL A N 1
ATOM 803 C CA . VAL A 1 98 ? 28.173 -1.747 -12.331 1.00 62.88 98 VAL A CA 1
ATOM 804 C C . VAL A 1 98 ? 27.902 -3.113 -12.967 1.00 62.88 98 VAL A C 1
ATOM 806 O O . VAL A 1 98 ? 26.766 -3.591 -12.929 1.00 62.88 98 VAL A O 1
ATOM 809 N N . PRO A 1 99 ? 28.927 -3.773 -13.546 1.00 69.25 99 PRO A N 1
ATOM 810 C CA . PRO A 1 99 ? 28.791 -5.112 -14.108 1.00 69.25 99 PRO A CA 1
ATOM 811 C C . PRO A 1 99 ? 28.171 -6.087 -13.107 1.00 69.25 99 PRO A C 1
ATOM 813 O O . PRO A 1 99 ? 28.583 -6.123 -11.951 1.00 69.25 99 PRO A O 1
ATOM 816 N N . GLN A 1 100 ? 27.245 -6.934 -13.561 1.00 63.62 100 GLN A N 1
ATOM 817 C CA . GLN A 1 100 ? 26.446 -7.801 -12.685 1.00 63.62 100 GLN A CA 1
ATOM 818 C C . GLN A 1 100 ? 27.286 -8.687 -11.747 1.00 63.62 100 GLN A C 1
ATOM 820 O O . GLN A 1 100 ? 26.922 -8.879 -10.592 1.00 63.62 100 GLN A O 1
ATOM 825 N N . ARG A 1 101 ? 28.460 -9.143 -12.207 1.00 61.47 101 ARG A N 1
ATOM 826 C CA . ARG A 1 101 ? 29.435 -9.923 -11.417 1.00 61.47 101 ARG A CA 1
ATOM 827 C C . ARG A 1 101 ? 30.039 -9.175 -10.217 1.00 61.47 101 ARG A C 1
ATOM 829 O O . ARG A 1 101 ? 30.647 -9.800 -9.361 1.00 61.47 101 ARG A O 1
ATOM 836 N N . LEU A 1 102 ? 29.931 -7.848 -10.197 1.00 57.34 102 LEU A N 1
ATOM 837 C CA . LEU A 1 102 ? 30.479 -6.957 -9.171 1.00 57.34 102 LEU A CA 1
ATOM 838 C C . LEU A 1 102 ? 29.381 -6.354 -8.283 1.00 57.34 102 LEU A C 1
ATOM 840 O O . LEU A 1 102 ? 29.685 -5.555 -7.400 1.00 57.34 102 LEU A O 1
ATOM 844 N N . LEU A 1 103 ? 28.112 -6.708 -8.510 1.00 58.69 103 LEU A N 1
ATOM 845 C CA . LEU A 1 103 ? 27.000 -6.212 -7.710 1.00 58.69 103 LEU A CA 1
ATOM 846 C C . LEU A 1 103 ? 26.939 -6.953 -6.366 1.00 58.69 103 LEU A C 1
ATOM 848 O O . LEU A 1 103 ? 26.822 -8.177 -6.350 1.00 58.69 103 LEU A O 1
ATOM 852 N N . PRO A 1 104 ? 26.974 -6.252 -5.221 1.00 48.25 104 PRO A N 1
ATOM 853 C CA . PRO A 1 104 ? 26.826 -6.892 -3.921 1.00 48.25 104 PRO A CA 1
ATOM 854 C C . PRO A 1 104 ? 25.346 -7.075 -3.532 1.00 48.25 104 PRO A C 1
ATOM 856 O O . PRO A 1 104 ? 24.490 -6.223 -3.789 1.00 48.25 104 PRO A O 1
ATOM 859 N N . GLY A 1 105 ? 25.039 -8.176 -2.836 1.00 56.34 105 GLY A N 1
ATOM 860 C CA . GLY A 1 105 ? 23.775 -8.372 -2.113 1.00 56.34 105 GLY A CA 1
ATOM 861 C C . GLY A 1 105 ? 22.508 -8.245 -2.974 1.00 56.34 105 GLY A C 1
ATOM 862 O O . GLY A 1 105 ? 22.386 -8.875 -4.022 1.00 56.34 105 GLY A O 1
ATOM 863 N N . ARG A 1 106 ? 21.535 -7.428 -2.534 1.00 48.69 106 ARG A N 1
ATOM 864 C CA . ARG A 1 106 ? 20.251 -7.221 -3.242 1.00 48.69 106 ARG A CA 1
ATOM 865 C C . ARG A 1 106 ? 20.414 -6.689 -4.669 1.00 48.69 106 ARG A C 1
ATOM 867 O O . ARG A 1 106 ? 19.539 -6.951 -5.490 1.00 48.69 106 ARG A O 1
ATOM 874 N N . ALA A 1 107 ? 21.513 -6.001 -4.985 1.00 52.53 107 ALA A N 1
ATOM 875 C CA . ALA A 1 107 ? 21.754 -5.491 -6.331 1.00 52.53 107 ALA A CA 1
ATOM 876 C C . ALA A 1 107 ? 22.019 -6.610 -7.351 1.00 52.53 107 ALA A C 1
ATOM 878 O O . ALA A 1 107 ? 21.616 -6.470 -8.503 1.00 52.53 107 ALA A O 1
ATOM 879 N N . ALA A 1 108 ? 22.588 -7.743 -6.921 1.00 52.84 108 ALA A N 1
ATOM 880 C CA . ALA A 1 108 ? 22.776 -8.931 -7.759 1.00 52.84 108 ALA A CA 1
ATOM 881 C C . ALA A 1 108 ? 21.500 -9.776 -7.941 1.00 52.84 108 ALA A C 1
ATOM 883 O O . ALA A 1 108 ? 21.445 -10.619 -8.834 1.00 52.84 108 ALA A O 1
ATOM 884 N N . GLY A 1 109 ? 20.481 -9.574 -7.096 1.00 56.97 109 GLY A N 1
ATOM 885 C CA . GLY A 1 109 ? 19.216 -10.311 -7.154 1.00 56.97 109 GLY A CA 1
ATOM 886 C C . GLY A 1 109 ? 18.306 -9.860 -8.300 1.00 56.97 109 GLY A C 1
ATOM 887 O O . GLY A 1 109 ? 18.498 -8.787 -8.872 1.00 56.97 109 GLY A O 1
ATOM 888 N N . ASN A 1 110 ? 17.279 -10.658 -8.606 1.00 56.97 110 ASN A N 1
ATOM 889 C CA . ASN A 1 110 ? 16.323 -10.350 -9.672 1.00 56.97 110 ASN A CA 1
ATOM 890 C C . ASN A 1 110 ? 15.532 -9.048 -9.345 1.00 56.97 110 ASN A C 1
ATOM 892 O O . ASN A 1 110 ? 14.934 -8.966 -8.264 1.00 56.97 110 ASN A O 1
ATOM 896 N N . PRO A 1 111 ? 15.531 -8.033 -10.241 1.00 58.97 111 PRO A N 1
ATOM 897 C CA . PRO A 1 111 ? 14.860 -6.743 -10.033 1.00 58.97 111 PRO A CA 1
ATOM 898 C C . PRO A 1 111 ? 13.369 -6.833 -9.720 1.00 58.97 111 PRO A C 1
ATOM 900 O O . PRO A 1 111 ? 12.812 -5.948 -9.077 1.00 58.97 111 PRO A O 1
ATOM 903 N N . ASP A 1 112 ? 12.729 -7.921 -10.125 1.00 57.62 112 ASP A N 1
ATOM 904 C CA . ASP A 1 112 ? 11.279 -8.086 -10.065 1.00 57.62 112 ASP A CA 1
ATOM 905 C C . ASP A 1 112 ? 10.801 -8.333 -8.626 1.00 57.62 112 ASP A C 1
ATOM 907 O O . ASP A 1 112 ? 9.628 -8.134 -8.307 1.00 57.62 112 ASP A O 1
ATOM 911 N N . TYR A 1 113 ? 11.739 -8.687 -7.740 1.00 63.44 113 TYR A N 1
ATOM 912 C CA . TYR A 1 113 ? 11.544 -8.839 -6.299 1.00 63.44 113 TYR A CA 1
ATOM 913 C C . TYR A 1 113 ? 11.926 -7.586 -5.498 1.00 63.44 113 TYR A C 1
ATOM 915 O O . TYR A 1 113 ? 11.812 -7.593 -4.266 1.00 63.44 113 TYR A O 1
ATOM 923 N N . THR A 1 114 ? 12.381 -6.520 -6.164 1.00 73.12 114 THR A N 1
ATOM 924 C CA . THR A 1 114 ? 12.622 -5.223 -5.526 1.00 73.12 114 THR A CA 1
ATOM 925 C C . THR A 1 114 ? 11.288 -4.511 -5.306 1.00 73.12 114 THR A C 1
ATOM 927 O O . THR A 1 114 ? 10.468 -4.402 -6.219 1.00 73.12 114 THR A O 1
ATOM 930 N N . SER A 1 115 ? 11.078 -4.052 -4.074 1.00 77.75 115 SER A N 1
ATOM 931 C CA . SER A 1 115 ? 9.918 -3.269 -3.655 1.00 77.75 115 SER A CA 1
ATOM 932 C C . SER A 1 115 ? 10.141 -1.779 -3.899 1.00 77.75 115 SER A C 1
ATOM 934 O O . SER A 1 115 ? 11.226 -1.288 -3.608 1.00 77.75 115 SER A O 1
ATOM 936 N N . TYR A 1 116 ? 9.121 -1.054 -4.360 1.00 81.69 116 TYR A N 1
ATOM 937 C CA . TYR A 1 116 ? 9.208 0.379 -4.649 1.00 81.69 116 TYR A CA 1
ATOM 938 C C . TYR A 1 116 ? 8.111 1.189 -3.953 1.00 81.69 116 TYR A C 1
ATOM 940 O O . TYR A 1 116 ? 7.005 0.701 -3.708 1.00 81.69 116 TYR A O 1
ATOM 948 N N . GLY A 1 117 ? 8.444 2.452 -3.675 1.00 84.19 117 GLY A N 1
ATOM 949 C CA . GLY A 1 117 ? 7.514 3.463 -3.184 1.00 84.19 117 GLY A CA 1
ATOM 950 C C . GLY A 1 117 ? 7.084 3.312 -1.724 1.00 84.19 117 GLY A C 1
ATOM 951 O O . GLY A 1 117 ? 7.562 2.427 -1.011 1.00 84.19 117 GLY A O 1
ATOM 952 N N . PRO A 1 118 ? 6.168 4.184 -1.262 1.00 86.81 118 PRO A N 1
ATOM 953 C CA . PRO A 1 118 ? 5.727 4.221 0.134 1.00 86.81 118 PRO A CA 1
ATOM 954 C C . PRO A 1 118 ? 4.971 2.960 0.569 1.00 86.81 118 PRO A C 1
ATOM 956 O O . PRO A 1 118 ? 4.970 2.640 1.753 1.00 86.81 118 PRO A O 1
ATOM 959 N N . MET A 1 119 ? 4.378 2.233 -0.382 1.00 91.25 119 MET A N 1
ATOM 960 C CA . MET A 1 119 ? 3.649 0.985 -0.130 1.00 91.25 119 MET A CA 1
ATOM 961 C C . MET A 1 119 ? 4.534 -0.268 -0.248 1.00 91.25 119 MET A C 1
ATOM 963 O O . MET A 1 119 ? 4.044 -1.380 -0.060 1.00 91.25 119 MET A O 1
ATOM 967 N N . ALA A 1 120 ? 5.823 -0.111 -0.576 1.00 88.75 120 ALA A N 1
ATOM 968 C CA . ALA A 1 120 ? 6.808 -1.190 -0.685 1.00 88.75 120 ALA A CA 1
ATOM 969 C C . ALA A 1 120 ? 6.369 -2.389 -1.559 1.00 88.75 120 ALA A C 1
ATOM 971 O O . ALA A 1 120 ? 6.669 -3.550 -1.257 1.00 88.75 120 ALA A O 1
ATOM 972 N N . ILE A 1 121 ? 5.703 -2.120 -2.682 1.00 88.56 121 ILE A N 1
ATOM 973 C CA . ILE A 1 121 ? 5.194 -3.156 -3.592 1.00 88.56 121 ILE A CA 1
ATOM 974 C C . ILE A 1 121 ? 6.320 -3.655 -4.494 1.00 88.56 121 ILE A C 1
ATOM 976 O O . ILE A 1 121 ? 7.042 -2.856 -5.087 1.00 88.56 121 ILE A O 1
ATOM 980 N N . GLN A 1 122 ? 6.468 -4.974 -4.624 1.00 89.12 122 GLN A N 1
ATOM 981 C CA . GLN A 1 122 ? 7.412 -5.577 -5.571 1.00 89.12 122 GLN A CA 1
ATOM 982 C C . GLN A 1 122 ? 6.975 -5.334 -7.015 1.00 89.12 122 GLN A C 1
ATOM 984 O O . GLN A 1 122 ? 5.789 -5.469 -7.308 1.00 89.12 122 GLN A O 1
ATOM 989 N N . VAL A 1 123 ? 7.908 -5.076 -7.938 1.00 87.50 123 VAL A N 1
ATOM 990 C CA . VAL A 1 123 ? 7.580 -4.856 -9.367 1.00 87.50 123 VAL A CA 1
ATOM 991 C C . VAL A 1 123 ? 6.729 -5.985 -9.931 1.00 87.50 123 VAL A C 1
ATOM 993 O O . VAL A 1 123 ? 5.742 -5.715 -10.606 1.00 87.50 123 VAL A O 1
ATOM 996 N N . ARG A 1 124 ? 7.050 -7.240 -9.598 1.00 90.50 124 ARG A N 1
ATOM 997 C CA . ARG A 1 124 ? 6.245 -8.400 -9.993 1.00 90.50 124 ARG A CA 1
ATOM 998 C C . ARG A 1 124 ? 4.789 -8.294 -9.517 1.00 90.50 124 ARG A C 1
ATOM 1000 O O . ARG A 1 124 ? 3.876 -8.550 -10.289 1.00 90.50 124 ARG A O 1
ATOM 1007 N N . ARG A 1 125 ? 4.567 -7.912 -8.255 1.00 92.62 125 ARG A N 1
ATOM 1008 C CA . ARG A 1 125 ? 3.220 -7.766 -7.675 1.00 92.62 125 ARG A CA 1
ATOM 1009 C C . ARG A 1 125 ? 2.486 -6.557 -8.239 1.00 92.62 125 ARG A C 1
ATOM 1011 O O . ARG A 1 125 ? 1.291 -6.638 -8.484 1.00 92.62 125 ARG A O 1
ATOM 1018 N N . GLY A 1 126 ? 3.211 -5.470 -8.499 1.00 93.81 126 GLY A N 1
ATOM 1019 C CA . GLY A 1 126 ? 2.687 -4.313 -9.216 1.00 93.81 126 GLY A CA 1
ATOM 1020 C C . GLY A 1 126 ? 2.253 -4.679 -10.634 1.00 93.81 126 GLY A C 1
ATOM 1021 O O . GLY A 1 126 ? 1.174 -4.286 -11.049 1.00 93.81 126 GLY A O 1
ATOM 1022 N N . ALA A 1 127 ? 3.042 -5.485 -11.348 1.00 95.06 127 ALA A N 1
ATOM 1023 C CA . ALA A 1 127 ? 2.695 -5.992 -12.672 1.00 95.06 127 ALA A CA 1
ATOM 1024 C C . ALA A 1 127 ? 1.409 -6.828 -12.644 1.00 95.06 127 ALA A C 1
ATOM 1026 O O . ALA A 1 127 ? 0.478 -6.517 -13.382 1.00 95.06 127 ALA A O 1
ATOM 1027 N N . GLU A 1 128 ? 1.337 -7.817 -11.744 1.00 95.19 128 GLU A N 1
ATOM 1028 C CA . GLU A 1 128 ? 0.148 -8.659 -11.540 1.00 95.19 128 GLU A CA 1
ATOM 1029 C C . GLU A 1 128 ? -1.093 -7.798 -11.221 1.00 95.19 128 GLU A C 1
ATOM 1031 O O . GLU A 1 128 ? -2.141 -7.961 -11.843 1.00 95.19 128 GLU A O 1
ATOM 1036 N N . ALA A 1 129 ? -0.969 -6.832 -10.303 1.00 96.69 129 ALA A N 1
ATOM 1037 C CA . ALA A 1 129 ? -2.058 -5.924 -9.932 1.00 96.69 129 ALA A CA 1
ATOM 1038 C C . ALA A 1 129 ? -2.495 -5.011 -11.090 1.00 96.69 129 ALA A C 1
ATOM 1040 O O . ALA A 1 129 ? -3.678 -4.725 -11.244 1.00 96.69 129 ALA A O 1
ATOM 1041 N N . LEU A 1 130 ? -1.557 -4.575 -11.928 1.00 96.56 130 LEU A N 1
ATOM 1042 C CA . LEU A 1 130 ? -1.824 -3.734 -13.094 1.00 96.56 130 LEU A CA 1
ATOM 1043 C C . LEU A 1 130 ? -2.244 -4.544 -14.334 1.00 96.56 130 LEU A C 1
ATOM 1045 O O . LEU A 1 130 ? -2.396 -3.963 -15.408 1.00 96.56 130 LEU A O 1
ATOM 1049 N N . GLY A 1 131 ? -2.447 -5.859 -14.212 1.00 95.00 131 GLY A N 1
ATOM 1050 C CA . GLY A 1 131 ? -2.918 -6.715 -15.304 1.00 95.00 131 GLY A CA 1
ATOM 1051 C C . GLY A 1 131 ? -1.863 -7.045 -16.362 1.00 95.00 131 GLY A C 1
ATOM 1052 O O . GLY A 1 131 ? -2.217 -7.445 -17.468 1.00 95.00 131 GLY A O 1
ATOM 1053 N N . TYR A 1 132 ? -0.580 -6.870 -16.049 1.00 94.31 132 TYR A N 1
ATOM 1054 C CA . TYR A 1 132 ? 0.520 -7.329 -16.894 1.00 94.31 132 TYR A CA 1
ATOM 1055 C C . TYR A 1 132 ? 0.896 -8.779 -16.569 1.00 94.31 132 TYR A C 1
ATOM 1057 O O . TYR A 1 132 ? 0.763 -9.221 -15.427 1.00 94.31 132 TYR A O 1
ATOM 1065 N N . ASP A 1 133 ? 1.457 -9.493 -17.549 1.00 92.00 133 ASP A N 1
ATOM 1066 C CA . ASP A 1 133 ? 2.148 -10.758 -17.291 1.00 92.00 133 ASP A CA 1
ATOM 1067 C C . ASP A 1 133 ? 3.552 -10.478 -16.717 1.00 92.00 133 ASP A C 1
ATOM 1069 O O . ASP A 1 133 ? 4.418 -9.969 -17.440 1.00 92.00 133 ASP A O 1
ATOM 1073 N N . PRO A 1 134 ? 3.826 -10.810 -15.438 1.00 88.31 134 PRO A N 1
ATOM 1074 C CA . PRO A 1 134 ? 5.144 -10.604 -14.846 1.00 88.31 134 PRO A CA 1
ATOM 1075 C C . PRO A 1 134 ? 6.260 -11.405 -15.537 1.00 88.31 134 PRO A C 1
ATOM 1077 O O . PRO A 1 134 ? 7.421 -11.006 -15.452 1.00 88.31 134 PRO A O 1
ATOM 1080 N N . GLY A 1 135 ? 5.937 -12.522 -16.199 1.00 87.75 135 GLY A N 1
ATOM 1081 C CA . GLY A 1 135 ? 6.899 -13.368 -16.910 1.00 87.75 135 GLY A CA 1
ATOM 1082 C C . GLY A 1 135 ? 7.359 -12.798 -18.254 1.00 87.75 135 GLY A C 1
ATOM 1083 O O . GLY A 1 135 ? 8.388 -13.231 -18.770 1.00 87.75 135 GLY A O 1
ATOM 1084 N N . ALA A 1 136 ? 6.641 -11.807 -18.790 1.00 88.81 136 ALA A N 1
ATOM 1085 C CA . ALA A 1 136 ? 6.846 -11.262 -20.132 1.00 88.81 136 ALA A CA 1
ATOM 1086 C C . ALA A 1 136 ? 7.004 -9.726 -20.156 1.00 88.81 136 ALA A C 1
ATOM 1088 O O . ALA A 1 136 ? 6.751 -9.084 -21.175 1.00 88.81 136 ALA A O 1
ATOM 1089 N N . LEU A 1 137 ? 7.435 -9.112 -19.046 1.00 86.50 137 LEU A N 1
ATOM 1090 C CA . LEU A 1 137 ? 7.564 -7.654 -18.943 1.00 86.50 137 LEU A CA 1
ATOM 1091 C C . LEU A 1 137 ? 8.669 -7.079 -19.839 1.00 86.50 137 LEU A C 1
ATOM 1093 O O . LEU A 1 137 ? 9.864 -7.314 -19.623 1.00 86.50 137 LEU A O 1
ATOM 1097 N N . GLY A 1 138 ? 8.277 -6.200 -20.762 1.00 86.50 138 GLY A N 1
ATOM 1098 C CA . GLY A 1 138 ? 9.210 -5.356 -21.502 1.00 86.50 138 GLY A CA 1
ATOM 1099 C C . GLY A 1 138 ? 9.871 -4.292 -20.613 1.00 86.50 138 GLY A C 1
ATOM 1100 O O . GLY A 1 138 ? 9.311 -3.833 -19.614 1.00 86.50 138 GLY A O 1
ATOM 1101 N N . ALA A 1 139 ? 11.061 -3.820 -21.000 1.00 84.06 139 ALA A N 1
ATOM 1102 C CA . ALA A 1 139 ? 11.798 -2.804 -20.236 1.00 84.06 139 ALA A CA 1
ATOM 1103 C C . ALA A 1 139 ? 11.026 -1.477 -20.073 1.00 84.06 139 ALA A C 1
ATOM 1105 O O . ALA A 1 139 ? 11.180 -0.797 -19.061 1.00 84.06 139 ALA A O 1
ATOM 1106 N N . GLY A 1 140 ? 10.200 -1.108 -21.061 1.00 86.94 140 GLY A N 1
ATOM 1107 C CA . GLY A 1 140 ? 9.307 0.052 -20.982 1.00 86.94 140 GLY A CA 1
ATOM 1108 C C . GLY A 1 140 ? 8.232 -0.119 -19.909 1.00 86.94 140 GLY A C 1
ATOM 1109 O O . GLY A 1 140 ? 8.155 0.701 -19.002 1.00 86.94 140 GLY A O 1
ATOM 1110 N N . GLN A 1 141 ? 7.490 -1.230 -19.947 1.00 90.69 141 GLN A N 1
ATOM 1111 C CA . GLN A 1 141 ? 6.465 -1.563 -18.948 1.00 90.69 141 GLN A CA 1
ATOM 1112 C C . GLN A 1 141 ? 7.048 -1.605 -17.534 1.00 90.69 141 GLN A C 1
ATOM 1114 O O . GLN A 1 141 ? 6.481 -1.031 -16.611 1.00 90.69 141 GLN A O 1
ATOM 1119 N N . ARG A 1 142 ? 8.235 -2.202 -17.365 1.00 88.56 142 ARG A N 1
ATOM 1120 C CA . ARG A 1 142 ? 8.934 -2.230 -16.074 1.00 88.56 142 ARG A CA 1
ATOM 1121 C C . ARG A 1 142 ? 9.198 -0.827 -15.522 1.00 88.56 142 ARG A C 1
ATOM 1123 O O . ARG A 1 142 ? 8.982 -0.594 -14.335 1.00 88.56 142 ARG A O 1
ATOM 1130 N N . ARG A 1 143 ? 9.651 0.110 -16.365 1.00 88.00 143 ARG A N 1
ATOM 1131 C CA . ARG A 1 143 ? 9.871 1.508 -15.953 1.00 88.00 143 ARG A CA 1
ATOM 1132 C C . ARG A 1 143 ? 8.568 2.199 -15.568 1.00 88.00 143 ARG A C 1
ATOM 1134 O O . ARG A 1 143 ? 8.550 2.873 -14.543 1.00 88.00 143 ARG A O 1
ATOM 1141 N N . GLU A 1 144 ? 7.503 1.995 -16.340 1.00 92.75 144 GLU A N 1
ATOM 1142 C CA . GLU A 1 144 ? 6.181 2.554 -16.031 1.00 92.75 144 GLU A CA 1
ATOM 1143 C C . GLU A 1 144 ? 5.646 2.029 -14.697 1.00 92.75 144 GLU A C 1
ATOM 1145 O O . GLU A 1 144 ? 5.219 2.819 -13.860 1.00 92.75 144 GLU A O 1
ATOM 1150 N N . ILE A 1 145 ? 5.760 0.720 -14.447 1.00 92.56 145 ILE A N 1
ATOM 1151 C CA . ILE A 1 145 ? 5.374 0.110 -13.169 1.00 92.56 145 ILE A CA 1
ATOM 1152 C C . ILE A 1 145 ? 6.171 0.745 -12.029 1.00 92.56 145 ILE A C 1
ATOM 1154 O O . ILE A 1 145 ? 5.580 1.205 -11.059 1.00 92.56 145 ILE A O 1
ATOM 1158 N N . ILE A 1 146 ? 7.501 0.833 -12.140 1.00 88.88 146 ILE A N 1
ATOM 1159 C CA . ILE A 1 146 ? 8.338 1.440 -11.092 1.00 88.88 146 ILE A CA 1
ATOM 1160 C C . ILE A 1 146 ? 7.938 2.899 -10.834 1.00 88.88 146 ILE A C 1
ATOM 1162 O O . ILE A 1 146 ? 7.829 3.301 -9.675 1.00 88.88 146 ILE A O 1
ATOM 1166 N N . ALA A 1 147 ? 7.709 3.691 -11.885 1.00 90.38 147 ALA A N 1
ATOM 1167 C CA . ALA A 1 147 ? 7.281 5.082 -11.753 1.00 90.38 147 ALA A CA 1
ATOM 1168 C C . ALA A 1 147 ? 5.931 5.189 -11.026 1.00 90.38 147 ALA A C 1
ATOM 1170 O O . ALA A 1 147 ? 5.794 5.975 -10.089 1.00 90.38 147 ALA A O 1
ATOM 1171 N N . THR A 1 148 ? 4.976 4.338 -11.395 1.00 93.38 148 THR A N 1
ATOM 1172 C CA . THR A 1 148 ? 3.659 4.238 -10.758 1.00 93.38 148 THR A CA 1
ATOM 1173 C C . THR A 1 148 ? 3.749 3.813 -9.298 1.00 93.38 148 THR A C 1
ATOM 1175 O O . THR A 1 148 ? 3.077 4.398 -8.458 1.00 93.38 148 THR A O 1
ATOM 1178 N N . LEU A 1 149 ? 4.611 2.853 -8.955 1.00 91.94 149 LEU A N 1
ATOM 1179 C CA . LEU A 1 149 ? 4.796 2.429 -7.565 1.00 91.94 149 LEU A CA 1
ATOM 1180 C C . LEU A 1 149 ? 5.432 3.526 -6.699 1.00 91.94 149 LEU A C 1
ATOM 1182 O O . LEU A 1 149 ? 5.130 3.612 -5.511 1.00 91.94 149 LEU A O 1
ATOM 1186 N N . LYS A 1 150 ? 6.313 4.358 -7.275 1.00 88.38 150 LYS A N 1
ATOM 1187 C CA . LYS A 1 150 ? 6.975 5.469 -6.570 1.00 88.38 150 LYS A CA 1
ATOM 1188 C C . LYS A 1 150 ? 6.057 6.671 -6.334 1.00 88.38 150 LYS A C 1
ATOM 1190 O O . LYS A 1 150 ? 6.273 7.388 -5.357 1.00 88.38 150 LYS A O 1
ATOM 1195 N N . GLU A 1 151 ? 5.073 6.909 -7.200 1.00 90.88 151 GLU A N 1
ATOM 1196 C CA . GLU A 1 151 ? 4.091 7.978 -6.995 1.00 90.88 151 GLU A CA 1
ATOM 1197 C C . GLU A 1 151 ? 3.107 7.552 -5.886 1.00 90.88 151 GLU A C 1
ATOM 1199 O O . GLU A 1 151 ? 2.492 6.491 -6.001 1.00 90.88 151 GLU A O 1
ATOM 1204 N N . PRO A 1 152 ? 2.977 8.308 -4.776 1.00 91.88 152 PRO A N 1
ATOM 1205 C CA . PRO A 1 152 ? 2.250 7.825 -3.603 1.00 91.88 152 PRO A CA 1
ATOM 1206 C C . PRO A 1 152 ? 0.790 7.460 -3.865 1.00 91.88 152 PRO A C 1
ATOM 1208 O O . PRO A 1 152 ? 0.322 6.438 -3.368 1.00 91.88 152 PRO A O 1
ATOM 1211 N N . ARG A 1 153 ? 0.078 8.268 -4.653 1.00 94.38 153 ARG A N 1
ATOM 1212 C CA . ARG A 1 153 ? -1.351 8.085 -4.910 1.00 94.38 153 ARG A CA 1
ATOM 1213 C C . ARG A 1 153 ? -1.597 6.843 -5.755 1.00 94.38 153 ARG A C 1
ATOM 1215 O O . ARG A 1 153 ? -2.417 5.995 -5.405 1.00 94.38 153 ARG A O 1
ATOM 1222 N N . GLN A 1 154 ? -0.828 6.690 -6.825 1.00 96.50 154 GLN A N 1
ATOM 1223 C CA . GLN A 1 154 ? -0.862 5.501 -7.668 1.00 96.50 154 GLN A CA 1
ATOM 1224 C C . GLN A 1 154 ? -0.435 4.255 -6.882 1.00 96.50 154 GLN A C 1
ATOM 1226 O O . GLN A 1 154 ? -1.107 3.228 -6.952 1.00 96.50 154 GLN A O 1
ATOM 1231 N N . GLY A 1 155 ? 0.621 4.350 -6.071 1.00 94.94 155 GLY A N 1
ATOM 1232 C CA . GLY A 1 155 ? 1.087 3.260 -5.215 1.00 94.94 155 GLY A CA 1
ATOM 1233 C C . GLY A 1 155 ? 0.022 2.762 -4.230 1.00 94.94 155 GLY A C 1
ATOM 1234 O O . GLY A 1 155 ? -0.098 1.552 -4.038 1.00 94.94 155 GLY A O 1
ATOM 1235 N N . ILE A 1 156 ? -0.786 3.660 -3.652 1.00 97.25 156 ILE A N 1
ATOM 1236 C CA . ILE A 1 156 ? -1.920 3.304 -2.776 1.00 97.25 156 ILE A CA 1
ATOM 1237 C C . ILE A 1 156 ? -2.973 2.496 -3.543 1.00 97.25 156 ILE A C 1
ATOM 1239 O O . ILE A 1 156 ? -3.399 1.446 -3.062 1.00 97.25 156 ILE A O 1
ATOM 1243 N N . TYR A 1 157 ? -3.346 2.922 -4.753 1.00 97.88 157 TYR A N 1
ATOM 1244 C CA . TYR A 1 157 ? -4.280 2.162 -5.591 1.00 97.88 157 TYR A CA 1
ATOM 1245 C C . TYR A 1 157 ? -3.735 0.783 -5.962 1.00 97.88 157 TYR A C 1
ATOM 1247 O O . TYR A 1 157 ? -4.452 -0.211 -5.857 1.00 97.88 157 TYR A O 1
ATOM 1255 N N . VAL A 1 158 ? -2.460 0.692 -6.348 1.00 98.12 158 VAL A N 1
ATOM 1256 C CA . VAL A 1 158 ? -1.847 -0.605 -6.669 1.00 98.12 158 VAL A CA 1
ATOM 1257 C C . VAL A 1 158 ? -1.808 -1.512 -5.433 1.00 98.12 158 VAL A C 1
ATOM 1259 O O . VAL A 1 158 ? -2.070 -2.709 -5.554 1.00 98.12 158 VAL A O 1
ATOM 1262 N N . ALA A 1 159 ? -1.562 -0.965 -4.235 1.00 98.06 159 ALA A N 1
ATOM 1263 C CA . ALA A 1 159 ? -1.637 -1.726 -2.985 1.00 98.06 159 ALA A CA 1
ATOM 1264 C C . ALA A 1 159 ? -3.052 -2.262 -2.727 1.00 98.06 159 ALA A C 1
ATOM 1266 O O . ALA A 1 159 ? -3.202 -3.429 -2.364 1.00 98.06 159 ALA A O 1
ATOM 1267 N N . ALA A 1 160 ? -4.080 -1.435 -2.943 1.00 98.50 160 ALA A N 1
ATOM 1268 C CA . ALA A 1 160 ? -5.479 -1.825 -2.783 1.00 98.50 160 ALA A CA 1
ATOM 1269 C C . ALA A 1 160 ? -5.867 -2.954 -3.751 1.00 98.50 160 ALA A C 1
ATOM 1271 O O . ALA A 1 160 ? -6.408 -3.974 -3.324 1.00 98.50 16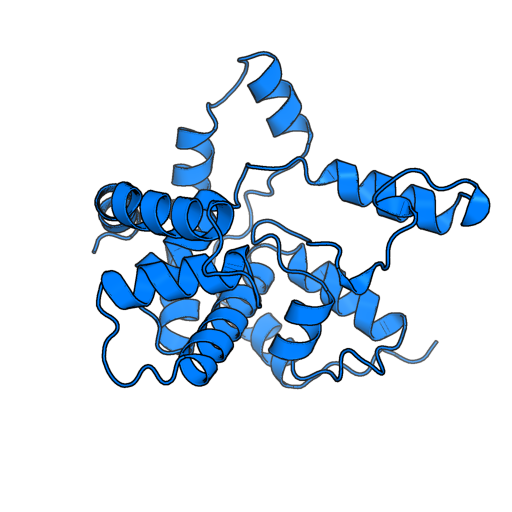0 ALA A O 1
ATOM 1272 N N . ILE A 1 161 ? -5.497 -2.831 -5.030 1.00 98.44 161 ILE A N 1
ATOM 1273 C CA . ILE A 1 161 ? -5.748 -3.869 -6.042 1.00 98.44 161 ILE A CA 1
ATOM 1274 C C . ILE A 1 161 ? -5.023 -5.170 -5.672 1.00 98.44 161 ILE A C 1
ATOM 1276 O O . ILE A 1 161 ? -5.598 -6.260 -5.765 1.00 98.44 161 ILE A O 1
ATOM 1280 N N . HIS A 1 162 ? -3.774 -5.074 -5.205 1.00 97.94 162 HIS A N 1
ATOM 1281 C CA . HIS A 1 162 ? -3.022 -6.243 -4.758 1.00 97.94 162 HIS A CA 1
ATOM 1282 C C . HIS A 1 162 ? -3.688 -6.931 -3.555 1.00 97.94 162 HIS A C 1
ATOM 1284 O O . HIS A 1 162 ? -3.872 -8.149 -3.575 1.00 97.94 162 HIS A O 1
ATOM 1290 N N . LEU A 1 163 ? -4.109 -6.170 -2.539 1.00 98.25 163 LEU A N 1
ATOM 1291 C CA . LEU A 1 163 ? -4.837 -6.691 -1.376 1.00 98.25 163 LEU A CA 1
ATOM 1292 C C . LEU A 1 163 ? -6.166 -7.346 -1.766 1.00 98.25 163 LEU A C 1
ATOM 1294 O O . LEU A 1 163 ? -6.495 -8.399 -1.225 1.00 98.25 163 LEU A O 1
ATOM 1298 N N . ALA A 1 164 ? -6.897 -6.786 -2.731 1.00 98.00 164 ALA A N 1
ATOM 1299 C CA . ALA A 1 164 ? -8.109 -7.408 -3.258 1.00 98.00 164 ALA A CA 1
ATOM 1300 C C . ALA A 1 164 ? -7.814 -8.736 -3.974 1.00 98.00 164 ALA A C 1
ATOM 1302 O O . ALA A 1 164 ? -8.575 -9.695 -3.842 1.00 98.00 164 ALA A O 1
ATOM 1303 N N . GLY A 1 165 ? -6.684 -8.834 -4.682 1.00 97.44 165 GLY A N 1
ATOM 1304 C CA . GLY A 1 165 ? -6.170 -10.107 -5.197 1.00 97.44 165 GLY A CA 1
ATOM 1305 C C . GLY A 1 165 ? -5.943 -11.129 -4.083 1.00 97.44 165 GLY A C 1
ATOM 1306 O O . GLY A 1 165 ? -6.491 -12.229 -4.135 1.00 97.44 165 GLY A O 1
ATOM 1307 N N . LEU A 1 166 ? -5.231 -10.731 -3.025 1.00 97.50 166 LEU A N 1
ATOM 1308 C CA . LEU A 1 166 ? -4.979 -11.584 -1.858 1.00 97.50 166 LEU A CA 1
ATOM 1309 C C . LEU A 1 166 ? -6.271 -11.989 -1.130 1.00 97.50 166 LEU A C 1
ATOM 1311 O O . LEU A 1 166 ? -6.368 -13.118 -0.650 1.00 97.50 166 LEU A O 1
ATOM 1315 N N . ARG A 1 167 ? -7.272 -11.101 -1.071 1.00 97.56 167 ARG A N 1
ATOM 1316 C CA . ARG A 1 167 ? -8.611 -11.391 -0.533 1.00 97.56 167 ARG A CA 1
ATOM 1317 C C . ARG A 1 167 ? -9.291 -12.508 -1.316 1.00 97.56 167 ARG A C 1
ATOM 1319 O O . ARG A 1 167 ? -9.796 -13.450 -0.704 1.00 97.56 167 ARG A O 1
ATOM 1326 N N . ARG A 1 168 ? -9.258 -12.435 -2.651 1.00 97.00 168 ARG A N 1
ATOM 1327 C CA . ARG A 1 168 ? -9.799 -13.488 -3.526 1.00 97.00 168 ARG A CA 1
ATOM 1328 C C . ARG A 1 168 ? -9.053 -14.808 -3.350 1.00 97.00 168 ARG A C 1
ATOM 1330 O O . ARG A 1 168 ? -9.693 -15.837 -3.173 1.00 97.00 168 ARG A O 1
ATOM 1337 N N . GLU A 1 169 ? -7.721 -14.782 -3.319 1.00 96.19 169 GLU A N 1
ATOM 1338 C CA . GLU A 1 169 ? -6.894 -15.978 -3.083 1.00 96.19 169 GLU A CA 1
ATOM 1339 C C . GLU A 1 169 ? -7.150 -16.626 -1.714 1.00 96.19 169 GLU A C 1
ATOM 1341 O O . GLU A 1 169 ? -7.032 -17.841 -1.563 1.00 96.19 169 GLU A O 1
ATOM 1346 N N . ALA A 1 170 ? -7.478 -15.825 -0.698 1.00 96.25 170 ALA A N 1
ATOM 1347 C CA . ALA A 1 170 ? -7.837 -16.313 0.629 1.00 96.25 170 ALA A CA 1
ATOM 1348 C C . ALA A 1 170 ? -9.278 -16.852 0.712 1.00 96.25 170 ALA A C 1
ATOM 1350 O O . ALA A 1 170 ? -9.631 -17.466 1.717 1.00 96.25 170 ALA A O 1
ATOM 1351 N N . GLY A 1 171 ? -10.101 -16.641 -0.321 1.00 96.75 171 GLY A N 1
ATOM 1352 C CA . GLY A 1 171 ? -11.505 -17.053 -0.343 1.00 96.75 171 GLY A CA 1
ATOM 1353 C C . GLY A 1 171 ? -12.401 -16.235 0.591 1.00 96.75 171 GLY A C 1
ATOM 1354 O O . GLY A 1 171 ? -13.439 -16.726 1.027 1.00 96.75 171 GLY A O 1
ATOM 1355 N N . PHE A 1 172 ? -12.006 -15.007 0.941 1.00 96.81 172 PHE A N 1
ATOM 1356 C CA . PHE A 1 172 ? -12.786 -14.174 1.855 1.00 96.81 172 PHE A CA 1
ATOM 1357 C C . PHE A 1 172 ? -13.954 -13.494 1.135 1.00 96.81 172 PHE A C 1
ATOM 1359 O O . PHE A 1 172 ? -13.765 -12.680 0.225 1.00 96.81 172 PHE A O 1
ATOM 1366 N N . VAL A 1 173 ? -15.165 -13.805 1.591 1.00 92.44 173 VAL A N 1
ATOM 1367 C CA . VAL A 1 173 ? -16.436 -13.268 1.093 1.00 92.44 173 VAL A CA 1
ATOM 1368 C C . VAL A 1 173 ? -17.096 -12.384 2.151 1.00 92.44 173 VAL A C 1
ATOM 1370 O O . VAL A 1 173 ? -16.913 -12.619 3.343 1.00 92.44 173 VAL A O 1
ATOM 1373 N N . GLY A 1 174 ? -17.879 -11.396 1.711 1.00 91.75 174 GLY A N 1
ATOM 1374 C CA . GLY A 1 174 ? -18.562 -10.458 2.605 1.00 91.75 174 GLY A CA 1
ATOM 1375 C C . GLY A 1 174 ? -17.625 -9.482 3.323 1.00 91.75 174 GLY A C 1
ATOM 1376 O O . GLY A 1 174 ? -16.464 -9.318 2.950 1.00 91.75 174 GLY A O 1
ATOM 1377 N N . GLU A 1 175 ? -18.152 -8.814 4.346 1.00 91.75 175 GLU A N 1
ATOM 1378 C CA . GLU A 1 175 ? -17.390 -7.851 5.142 1.00 91.75 175 GLU A CA 1
ATOM 1379 C C . GLU A 1 175 ? -16.212 -8.522 5.860 1.00 91.75 175 GLU A C 1
ATOM 1381 O O . GLU A 1 175 ? -16.348 -9.587 6.466 1.00 91.75 175 GLU A O 1
ATOM 1386 N N . LEU A 1 176 ? -15.039 -7.886 5.798 1.00 94.56 176 LEU A N 1
ATOM 1387 C CA . LEU A 1 176 ? -13.837 -8.402 6.442 1.00 94.56 176 LEU A CA 1
ATOM 1388 C C . LEU A 1 176 ? -13.790 -7.995 7.914 1.00 94.56 176 LEU A C 1
ATOM 1390 O O . LEU A 1 176 ? -13.660 -6.816 8.239 1.00 94.56 176 LEU A O 1
ATOM 1394 N N . GLY A 1 177 ? -13.780 -8.985 8.803 1.00 93.88 177 GLY A N 1
ATOM 1395 C CA . GLY A 1 177 ? -13.471 -8.755 10.213 1.00 93.88 177 GLY A CA 1
ATOM 1396 C C . GLY A 1 177 ? -11.981 -8.475 10.451 1.00 93.88 177 GLY A C 1
ATOM 1397 O O . GLY A 1 177 ? -11.121 -8.788 9.621 1.00 93.88 177 GLY A O 1
ATOM 1398 N N . GLU A 1 178 ? -11.638 -7.978 11.644 1.00 95.12 178 GLU A N 1
ATOM 1399 C CA . GLU A 1 178 ? -10.246 -7.677 12.038 1.00 95.12 178 GLU A CA 1
ATOM 1400 C C . GLU A 1 178 ? -9.301 -8.884 11.884 1.00 95.12 178 GLU A C 1
ATOM 1402 O O . GLU A 1 178 ? -8.116 -8.743 11.570 1.00 95.12 178 GLU A O 1
ATOM 1407 N N . GLY A 1 179 ? -9.823 -10.099 12.089 1.00 97.25 179 GLY A N 1
ATOM 1408 C CA . GLY A 1 179 ? -9.083 -11.343 11.901 1.00 97.25 179 GLY A CA 1
ATOM 1409 C C . GLY A 1 179 ? -8.627 -11.548 10.456 1.00 97.25 179 GLY A C 1
ATOM 1410 O O . GLY A 1 179 ? -7.443 -11.802 10.222 1.00 97.25 179 GLY A O 1
ATOM 1411 N N . GLN A 1 1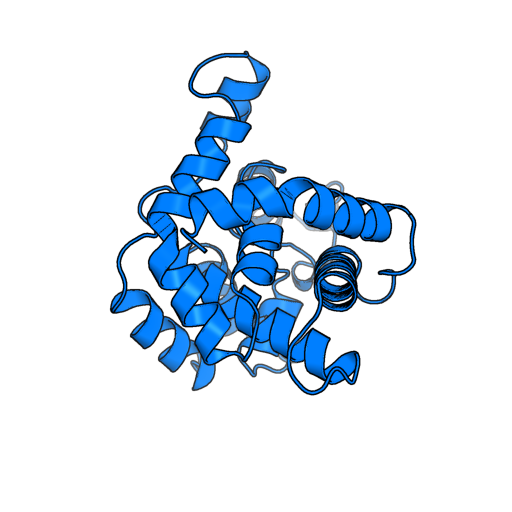80 ? -9.549 -11.378 9.507 1.00 97.81 180 GLN A N 1
ATOM 1412 C CA . GLN A 1 180 ? -9.288 -11.502 8.073 1.00 97.81 180 GLN A CA 1
ATOM 1413 C C . GLN A 1 180 ? -8.430 -10.341 7.566 1.00 97.81 180 GLN A C 1
ATOM 1415 O O . GLN A 1 180 ? -7.485 -10.572 6.813 1.00 97.81 180 GLN A O 1
ATOM 1420 N N . GLY A 1 181 ? -8.673 -9.116 8.047 1.00 97.81 181 GLY A N 1
ATOM 1421 C CA . GLY A 1 181 ? -7.806 -7.966 7.773 1.00 97.81 181 GLY A CA 1
ATOM 1422 C C . GLY A 1 181 ? -6.356 -8.224 8.196 1.00 97.81 181 GLY A C 1
ATOM 1423 O O . GLY A 1 181 ? -5.423 -8.022 7.416 1.00 97.81 181 GLY A O 1
ATOM 1424 N N . ALA A 1 182 ? -6.151 -8.785 9.390 1.00 98.06 182 ALA A N 1
ATOM 1425 C CA . ALA A 1 182 ? -4.821 -9.147 9.871 1.00 98.06 182 ALA A CA 1
ATOM 1426 C C . ALA A 1 182 ? -4.154 -10.220 8.999 1.00 98.06 182 ALA A C 1
ATOM 1428 O O . ALA A 1 182 ? -2.961 -10.118 8.711 1.00 98.06 182 ALA A O 1
ATOM 1429 N N . GLU A 1 183 ? -4.904 -11.218 8.530 1.00 98.12 183 GLU A N 1
ATOM 1430 C CA . GLU A 1 183 ? -4.369 -12.207 7.593 1.00 98.12 183 GLU A CA 1
ATOM 1431 C C . GLU A 1 183 ? -3.973 -11.576 6.250 1.00 98.12 183 GLU A C 1
ATOM 1433 O O . GLU A 1 183 ? -2.892 -11.877 5.739 1.00 98.12 183 GLU A O 1
ATOM 1438 N N . LEU A 1 184 ? -4.780 -10.662 5.702 1.00 97.81 184 LEU A N 1
ATOM 1439 C CA . LEU A 1 184 ? -4.434 -9.963 4.461 1.00 97.81 184 LEU A CA 1
ATOM 1440 C C . LEU A 1 184 ? -3.143 -9.159 4.596 1.00 97.81 184 LEU A C 1
ATOM 1442 O O . LEU A 1 184 ? -2.277 -9.259 3.728 1.00 97.81 184 LEU A O 1
ATOM 1446 N N . THR A 1 185 ? -2.953 -8.438 5.703 1.00 96.62 185 THR A N 1
ATOM 1447 C CA . THR A 1 185 ? -1.685 -7.725 5.945 1.00 96.62 185 THR A CA 1
ATOM 1448 C C . THR A 1 185 ? -0.498 -8.690 6.094 1.00 96.62 185 THR A C 1
ATOM 1450 O O . THR A 1 185 ? 0.597 -8.411 5.602 1.00 96.62 185 THR A O 1
ATOM 1453 N N . ALA A 1 186 ? -0.703 -9.874 6.688 1.00 96.88 186 ALA A N 1
ATOM 1454 C CA . ALA A 1 186 ? 0.319 -10.924 6.744 1.00 96.88 186 ALA A CA 1
ATOM 1455 C C . ALA A 1 186 ? 0.690 -11.435 5.344 1.00 96.88 186 ALA A C 1
ATOM 1457 O O . ALA A 1 186 ? 1.871 -11.626 5.044 1.00 96.88 186 ALA A O 1
ATOM 1458 N N . ARG A 1 187 ? -0.313 -11.657 4.487 1.00 97.00 187 ARG A N 1
ATOM 1459 C CA . ARG A 1 187 ? -0.144 -12.099 3.094 1.00 97.00 187 ARG A CA 1
ATOM 1460 C C . ARG A 1 187 ? 0.555 -11.046 2.248 1.00 97.00 187 ARG A C 1
ATOM 1462 O O . ARG A 1 187 ? 1.457 -11.399 1.495 1.00 97.00 187 ARG A O 1
ATOM 1469 N N . TYR A 1 188 ? 0.227 -9.775 2.453 1.00 94.94 188 TYR A N 1
ATOM 1470 C CA . TYR A 1 188 ? 0.906 -8.651 1.814 1.00 94.94 188 TYR A CA 1
ATOM 1471 C C . TYR A 1 188 ? 2.409 -8.647 2.132 1.00 94.94 188 TYR A C 1
ATOM 1473 O O . TYR A 1 188 ? 3.242 -8.537 1.237 1.00 94.94 188 TYR A O 1
ATOM 1481 N N . ASN A 1 189 ? 2.772 -8.841 3.406 1.00 92.56 189 ASN A N 1
ATOM 1482 C CA . ASN A 1 189 ? 4.171 -8.822 3.837 1.00 92.56 189 ASN A CA 1
ATOM 1483 C C . ASN A 1 189 ? 4.948 -10.109 3.496 1.00 92.56 189 ASN A C 1
ATOM 1485 O O . ASN A 1 189 ? 6.114 -10.052 3.110 1.00 92.56 189 ASN A O 1
ATOM 1489 N N . GLY A 1 190 ? 4.329 -11.274 3.698 1.00 86.44 190 GLY A N 1
ATOM 1490 C CA . GLY A 1 190 ? 4.998 -12.577 3.635 1.00 86.44 190 GLY A CA 1
ATOM 1491 C C . GLY A 1 190 ? 4.793 -13.354 2.338 1.00 86.44 190 GLY A C 1
ATOM 1492 O O . GLY A 1 190 ? 5.480 -14.357 2.124 1.00 86.44 190 GLY A O 1
ATOM 1493 N N . GLY A 1 191 ? 3.846 -12.943 1.491 1.00 89.19 191 GLY A N 1
ATOM 1494 C CA . GLY A 1 191 ? 3.459 -13.679 0.290 1.00 89.19 191 GLY A CA 1
ATOM 1495 C C . GLY A 1 191 ? 3.138 -15.151 0.605 1.00 89.19 191 GLY A C 1
ATOM 1496 O O . GLY A 1 191 ? 2.406 -15.426 1.558 1.00 89.19 191 GLY A O 1
ATOM 1497 N N . PRO A 1 192 ? 3.723 -16.125 -0.120 1.00 87.12 192 PRO A N 1
ATOM 1498 C CA . PRO A 1 192 ? 3.537 -17.557 0.156 1.00 87.12 192 PRO A CA 1
ATOM 1499 C C . PRO A 1 192 ? 3.914 -17.990 1.584 1.00 87.12 192 PRO A C 1
ATOM 1501 O O . PRO A 1 192 ? 3.416 -18.997 2.081 1.00 87.12 192 PRO A O 1
ATOM 1504 N N . TYR A 1 193 ? 4.766 -17.220 2.267 1.00 89.88 193 TYR A N 1
ATOM 1505 C CA . TYR A 1 193 ? 5.275 -17.516 3.607 1.00 89.88 193 TYR A CA 1
ATOM 1506 C C . TYR A 1 193 ? 4.543 -16.741 4.711 1.00 89.88 193 TYR A C 1
ATOM 1508 O O . TYR A 1 193 ? 5.074 -16.571 5.810 1.00 89.88 193 TYR A O 1
ATOM 1516 N N . TRP A 1 194 ? 3.321 -16.269 4.454 1.00 93.62 194 TRP A N 1
ATOM 1517 C CA . TRP A 1 194 ? 2.549 -15.431 5.381 1.00 93.62 194 TRP A CA 1
ATOM 1518 C C . TRP A 1 194 ? 2.275 -16.066 6.755 1.00 93.62 194 TRP A C 1
ATOM 1520 O O . TRP A 1 194 ? 2.050 -15.364 7.742 1.00 93.62 194 TRP A O 1
ATOM 1530 N N . ARG A 1 195 ? 2.339 -17.398 6.858 1.00 95.12 195 ARG A N 1
ATOM 1531 C CA . ARG A 1 195 ? 2.235 -18.128 8.135 1.00 95.12 195 ARG A CA 1
ATOM 1532 C C . ARG A 1 195 ? 3.509 -18.052 8.988 1.00 95.12 195 ARG A C 1
ATOM 1534 O O . ARG A 1 195 ? 3.495 -18.423 10.157 1.00 95.12 195 ARG A O 1
ATOM 1541 N N . GLY A 1 196 ? 4.615 -17.570 8.425 1.00 91.81 196 GLY A N 1
ATOM 1542 C CA . GLY A 1 196 ? 5.891 -17.426 9.115 1.00 91.81 196 GLY A CA 1
ATOM 1543 C C . GLY A 1 196 ? 5.881 -16.339 10.195 1.00 91.81 196 GLY A C 1
ATOM 1544 O O . GLY A 1 196 ? 5.090 -15.395 10.169 1.00 91.81 196 GLY A O 1
ATOM 1545 N N . ARG A 1 197 ? 6.825 -16.434 11.142 1.00 93.19 197 ARG A N 1
ATOM 1546 C CA . ARG A 1 197 ? 6.908 -15.540 12.318 1.00 93.19 197 ARG A CA 1
ATOM 1547 C C . ARG A 1 197 ? 6.925 -14.048 11.966 1.00 93.19 197 ARG A C 1
ATOM 1549 O O . ARG A 1 197 ? 6.338 -13.251 12.696 1.00 93.19 197 ARG A O 1
ATOM 1556 N N . GLN A 1 198 ? 7.606 -13.667 10.883 1.00 86.62 198 GLN A N 1
ATOM 1557 C CA . GLN A 1 198 ? 7.718 -12.270 10.453 1.00 86.62 198 GLN A CA 1
ATOM 1558 C C . GLN A 1 198 ? 6.373 -11.702 9.988 1.00 86.62 198 GLN A C 1
ATOM 1560 O O . GLN A 1 198 ? 5.950 -10.666 10.497 1.00 86.62 198 GLN A O 1
ATOM 1565 N N . ALA A 1 199 ? 5.686 -12.397 9.085 1.00 90.56 199 ALA A N 1
ATOM 1566 C CA . ALA A 1 199 ? 4.390 -11.973 8.567 1.00 90.56 199 ALA A CA 1
ATOM 1567 C C . ALA A 1 199 ? 3.307 -11.982 9.657 1.00 90.56 199 ALA A C 1
ATOM 1569 O O . ALA A 1 199 ? 2.509 -11.056 9.757 1.00 90.56 199 ALA A O 1
ATOM 1570 N N . GLN A 1 200 ? 3.348 -12.948 10.577 1.00 97.19 200 GLN A N 1
ATOM 1571 C CA . GLN A 1 200 ? 2.451 -12.952 11.737 1.00 97.19 200 GLN A CA 1
ATOM 1572 C C . GLN A 1 200 ? 2.726 -11.793 12.708 1.00 97.19 200 GLN A C 1
ATOM 1574 O O . GLN A 1 200 ? 1.811 -11.293 13.358 1.00 97.19 200 GLN A O 1
ATOM 1579 N N . ARG A 1 201 ? 3.976 -11.319 12.811 1.00 94.25 201 ARG A N 1
ATOM 1580 C CA . ARG A 1 201 ? 4.282 -10.082 13.549 1.00 94.25 201 ARG A CA 1
ATOM 1581 C C . ARG A 1 201 ? 3.687 -8.857 12.854 1.00 94.25 201 ARG A C 1
ATOM 1583 O O . ARG A 1 201 ? 3.215 -7.965 13.549 1.00 94.25 201 ARG A O 1
ATOM 1590 N N . TYR A 1 202 ? 3.686 -8.832 11.524 1.00 91.81 202 TYR A N 1
ATOM 1591 C CA . TYR A 1 202 ? 3.039 -7.783 10.733 1.00 91.81 202 TYR A CA 1
ATOM 1592 C C . TYR A 1 202 ? 1.520 -7.741 10.984 1.00 91.81 202 TYR A C 1
ATOM 1594 O O . TYR A 1 202 ? 0.960 -6.681 11.250 1.00 91.81 202 TYR A O 1
ATOM 1602 N N . ALA A 1 203 ? 0.875 -8.911 11.029 1.00 96.31 203 ALA A N 1
ATOM 1603 C CA . ALA A 1 203 ? -0.543 -9.057 11.372 1.00 96.31 203 ALA A CA 1
ATOM 1604 C C . ALA A 1 203 ? -0.878 -8.546 12.785 1.00 96.31 203 ALA A C 1
ATOM 1606 O O . ALA A 1 203 ? -1.890 -7.878 12.993 1.00 96.31 203 ALA A O 1
ATOM 1607 N N . ARG A 1 204 ? -0.020 -8.844 13.772 1.00 97.69 204 ARG A N 1
ATOM 1608 C CA . ARG A 1 204 ? -0.189 -8.348 15.150 1.00 97.69 204 ARG A CA 1
ATOM 1609 C C . ARG A 1 204 ? -0.060 -6.833 15.233 1.00 97.69 204 ARG A C 1
ATOM 1611 O O . ARG A 1 204 ? -0.932 -6.199 15.811 1.00 97.69 204 ARG A O 1
ATOM 1618 N N . ARG A 1 205 ? 0.962 -6.260 14.590 1.00 95.31 205 ARG A N 1
ATOM 1619 C CA . ARG A 1 205 ? 1.146 -4.802 14.519 1.00 95.31 205 ARG A CA 1
ATOM 1620 C C . ARG A 1 205 ? -0.045 -4.103 13.876 1.00 95.31 205 ARG A C 1
ATOM 1622 O O . ARG A 1 205 ? -0.443 -3.048 14.350 1.00 95.31 205 ARG A O 1
ATOM 1629 N N . TYR A 1 206 ? -0.625 -4.697 12.831 1.00 96.75 206 TYR A N 1
ATOM 1630 C CA . TYR A 1 206 ? -1.871 -4.202 12.252 1.00 96.75 206 TYR A CA 1
ATOM 1631 C C . TYR A 1 206 ? -2.980 -4.121 13.310 1.00 96.75 206 TYR A C 1
ATOM 1633 O O . TYR A 1 206 ? -3.520 -3.038 13.526 1.00 96.75 206 TYR A O 1
ATOM 1641 N N . ARG A 1 207 ? -3.254 -5.216 14.032 1.00 97.56 207 ARG A N 1
ATOM 1642 C CA . ARG A 1 207 ? -4.285 -5.227 15.087 1.00 97.56 207 ARG A CA 1
ATOM 1643 C C . ARG A 1 207 ? -4.010 -4.202 16.188 1.00 97.56 207 ARG A C 1
ATOM 1645 O O . ARG A 1 207 ? -4.909 -3.467 16.570 1.00 97.56 207 ARG A O 1
ATOM 1652 N N . GLU A 1 208 ? -2.764 -4.112 16.647 1.00 96.69 208 GLU A N 1
ATOM 1653 C CA . GLU A 1 208 ? -2.324 -3.121 17.641 1.00 96.69 208 GLU A CA 1
ATOM 1654 C C . GLU A 1 208 ? -2.510 -1.675 17.149 1.00 96.69 208 GLU A C 1
ATOM 1656 O O . GLU A 1 208 ? -2.753 -0.775 17.949 1.00 96.69 208 GLU A O 1
ATOM 1661 N N . SER A 1 209 ? -2.417 -1.444 15.836 1.00 95.31 209 SER A N 1
ATOM 1662 C CA . SER A 1 209 ? -2.599 -0.122 15.233 1.00 95.31 209 SER A CA 1
ATOM 1663 C C . SER A 1 209 ? -4.059 0.258 14.969 1.00 95.31 209 SER A C 1
ATOM 1665 O O . SER A 1 209 ? -4.325 1.437 14.765 1.00 95.31 209 SER A O 1
ATOM 1667 N N . LEU A 1 210 ? -5.019 -0.672 15.014 1.00 96.44 210 LEU A N 1
ATOM 1668 C CA . LEU A 1 210 ? -6.421 -0.387 14.667 1.00 96.44 210 LEU A CA 1
ATOM 1669 C C . LEU A 1 210 ? -7.022 0.835 15.384 1.00 96.44 210 LEU A C 1
ATOM 1671 O O . LEU A 1 210 ? -7.627 1.651 14.690 1.00 96.44 210 LEU A O 1
ATOM 1675 N N . PRO A 1 211 ? -6.829 1.042 16.705 1.00 96.50 211 PRO A N 1
ATOM 1676 C CA . PRO A 1 211 ? -7.359 2.232 17.370 1.00 96.50 211 PRO A CA 1
ATOM 1677 C C . PRO A 1 211 ? -6.821 3.538 16.773 1.00 96.50 211 PRO A C 1
ATOM 1679 O O . PRO A 1 211 ? -7.588 4.465 16.534 1.00 96.50 211 PRO A O 1
ATOM 1682 N N . VAL A 1 212 ? -5.517 3.596 16.469 1.00 94.81 212 VAL A N 1
ATOM 1683 C CA . VAL A 1 212 ? -4.913 4.802 15.883 1.00 94.81 212 VAL A CA 1
ATOM 1684 C C . VAL A 1 212 ? -5.334 4.986 14.429 1.00 94.81 212 VAL A C 1
ATOM 1686 O O . VAL A 1 212 ? -5.516 6.111 13.983 1.00 94.81 212 VAL A O 1
ATOM 1689 N N . LEU A 1 213 ? -5.495 3.896 13.673 1.00 95.69 213 LEU A N 1
ATOM 1690 C CA . LEU A 1 213 ? -5.938 3.967 12.282 1.00 95.69 213 LEU A CA 1
ATOM 1691 C C . LEU A 1 213 ? -7.363 4.506 12.192 1.00 95.69 213 LEU A C 1
ATOM 1693 O O . LEU A 1 213 ? -7.607 5.400 11.391 1.00 95.69 213 LEU A O 1
ATOM 1697 N N . ARG A 1 214 ? -8.258 4.020 13.056 1.00 95.38 214 ARG A N 1
ATOM 1698 C CA . ARG A 1 214 ? -9.644 4.488 13.152 1.00 95.38 214 ARG A CA 1
ATOM 1699 C C . ARG A 1 214 ? -9.727 5.978 13.471 1.00 95.38 214 ARG A C 1
ATOM 1701 O O . ARG A 1 214 ? -10.402 6.725 12.772 1.00 95.38 214 ARG A O 1
ATOM 1708 N N . GLU A 1 215 ? -8.930 6.442 14.433 1.00 94.88 215 GLU A N 1
ATOM 1709 C CA . GLU A 1 215 ? -8.818 7.873 14.744 1.00 94.88 215 GLU A CA 1
ATOM 1710 C C . GLU A 1 215 ? -8.327 8.693 13.535 1.00 94.88 215 GLU A C 1
ATOM 1712 O O . GLU A 1 215 ? -8.891 9.736 13.206 1.00 94.88 215 GLU A O 1
ATOM 1717 N N . LEU A 1 216 ? -7.281 8.225 12.846 1.00 92.81 216 LEU A N 1
ATOM 1718 C CA . LEU A 1 216 ? -6.699 8.929 11.697 1.00 92.81 216 LEU A CA 1
ATOM 1719 C C . LEU A 1 216 ? -7.627 8.958 10.475 1.00 92.81 216 LEU A C 1
ATOM 1721 O O . LEU A 1 216 ? -7.571 9.916 9.701 1.00 92.81 216 LEU A O 1
ATOM 1725 N N . LEU A 1 217 ? -8.453 7.926 10.317 1.00 91.25 217 LEU A N 1
ATOM 1726 C CA . LEU A 1 217 ? -9.450 7.785 9.258 1.00 91.25 217 LEU A CA 1
ATOM 1727 C C . LEU A 1 217 ? -10.826 8.332 9.655 1.00 91.25 217 LEU A C 1
ATOM 1729 O O . LEU A 1 217 ? -11.730 8.322 8.832 1.00 91.25 217 LEU A O 1
ATOM 1733 N N . GLY A 1 218 ? -11.006 8.834 10.879 1.00 85.69 218 GLY A N 1
ATOM 1734 C CA . GLY A 1 218 ? -12.285 9.368 11.355 1.00 85.69 218 GLY A CA 1
ATOM 1735 C C . GLY A 1 218 ? -13.445 8.367 11.309 1.00 85.69 218 GLY A C 1
ATOM 1736 O O . GLY A 1 218 ? -14.563 8.781 11.003 1.00 85.69 218 GLY A O 1
ATOM 1737 N N . SER A 1 219 ? -13.160 7.087 11.567 1.00 58.78 219 SER A N 1
ATOM 1738 C CA . SER A 1 219 ? -14.091 5.945 11.538 1.00 58.78 219 SER A CA 1
ATOM 1739 C C . SER A 1 219 ? -14.333 5.361 12.924 1.00 58.78 219 SER A C 1
ATOM 1741 O O . SER A 1 219 ? -13.319 5.192 13.642 1.00 58.78 219 SER A O 1
#

Sequence (219 aa):
MSEPDISPVLRQVRERATALPGGTITWRTWHCLLWWCRLGEGRTRFRARWLRENREIIETAAKDNDLPPEVLAGVAYQEVGEKPMVLDDIVDWLRRNVPQRLLPGRAAGNPDYTSYGPMAIQVRRGAEALGYDPGALGAGQRREIIATLKEPRQGIYVAAIHLAGLRREAGFVGELGEGQGAELTARYNGGPYWRGRQAQRYARRYRESLPVLRELLGS

Secondary structure (DSSP, 8-state):
-PPP---HHHHHHHHHHHTS--------HHHHHHHHTT-SS-HHHHHHHHHHHTHHHHHHHHHHTT--HHHHHHHHHHHTTTS-HHHHHHHHHHHHHS-GGG--GGGGS-GGG-EETTTTEEHHHHHHHTT--GGG--HHHHHHHHHHHHSHHHHHHHHHHHHHHHHHHTT--SSPPHHHHHHHHHHHHHGGGTTSHHHHHHHHHHHHHHHHHHHHHT-

pLDDT: mean 84.96, std 14.95, range [39.56, 98.5]

Radius of gyration: 17.15 Å; chains: 1; bounding box: 49×34×47 Å